Protein AF-A0A2T5F0Y1-F1 (afdb_monomer_lite)

Foldseek 3Di:
DDPDDPPPPDDQDDPQWFGPVQVVCVVQQKAFLVVLCVVVVFDSVLCVVQFDFPDWDQTHPVRDITGIGHNVVCVVPDDVVSVVVRVVVVVVLVPQAWDKFFQKKKWAWDWDDDPVDIDTDIDIAGRWMWTHRPQWIWTQHPVRDIDIDGHPPPGIDMDGPVNVVVVVVVVVVVVVVVVVLVVVLVVLQVVLCPPHLKWKWKAWDPLFWDADPNDIATLAAPTDIDTDDPVRLVVLLVVLDDVQNSQQSVCCSPLQWDDRHDTMIMGTGSCVVVSSLVNLLRNLVVLVVCCVPVVDDSVVSCVSSVHDPVVSVVSCVVNDVVVCVVVPPPPPPDDPPPPPVVVVVVVVVVVVDDDDDDDDDDDDDDDDDDD

Sequence (371 aa):
MNMGVDTGRGNGYDGYSKSNNAIAAEEENKFTLTEISKRTKLHTKTIKKHFNPCEWHHTSSYYNKTDYYDLDEIMEELTDEIRLEDKALKADLKSKVATVHKGCTAKWLEWSGTRKSPKARECEAVNCTISIKGNRHTIIKPDGTKIVKMEGTKGFSYITGKELKEIAKREKLESAKMKQAKSELNTTFNEMFKGGGTKILVADYFENVVRIDDEITPLTINIEFTSMSKKQLVEELKEAGANYSKRTINECSEQSYSRLGKDKLVIISKKPEEVIEKLNHKFIDNTLAKAQTDEVSIEHLLSLGNVELKEFKELLCHYDKEKYLSHFKEEPVSEIEVDLDAVDSIKEKQRSKIPEEVETPREKRKSTLRR

Radius of gyration: 44.13 Å; chains: 1; bounding box: 78×72×133 Å

Secondary structure (DSSP, 8-state):
---------S-SEETTTEEHHHHHHHHTTEEEHHHHHHHH---HHHHHHH---SEEEEETTTTEEEEEEEHHHHHHH--HHHHHHHHHHHHHHHH-PPEEEEEEEEEEEEEEEETTEEEEEEEEEEEEEEEEETTEEEEE-TTS-EEEEETT-TT-EEE-HHHHHHHHHHHHHHHHHHHHHHHHHHHHHHHTTTTS--EEEEEESTTTEEEETTEEEESSSS---EE--HHHHHHHHHHH-HHHHHHHHHHHHHHSEEEETTTEEEEEES-HHHHHHHHHHHHHHHHHHHHHHS---HHHHHHHTT--HHHHHHHHHHS-HHHHHTT------------THHHHHHHHHHTT------PPPPP--------

Structure (mmCIF, N/CA/C/O backbone):
data_AF-A0A2T5F0Y1-F1
#
_entry.id   AF-A0A2T5F0Y1-F1
#
loop_
_atom_site.group_PDB
_atom_site.id
_atom_site.type_symbol
_atom_site.label_atom_id
_atom_site.label_alt_id
_atom_site.label_comp_id
_atom_site.label_asym_id
_atom_site.label_entity_id
_atom_site.label_seq_id
_atom_site.pdbx_PDB_ins_code
_atom_site.Cartn_x
_atom_site.Cartn_y
_atom_site.Cartn_z
_atom_site.occupancy
_atom_site.B_iso_or_equiv
_atom_site.auth_seq_id
_atom_site.auth_comp_id
_atom_site.auth_asym_id
_atom_site.auth_atom_id
_atom_site.pdbx_PDB_model_num
ATOM 1 N N . MET A 1 1 ? 33.123 27.148 -72.820 1.00 38.47 1 MET A N 1
ATOM 2 C CA . MET A 1 1 ? 31.827 27.255 -72.121 1.00 38.47 1 MET A CA 1
ATOM 3 C C . MET A 1 1 ? 32.122 27.357 -70.636 1.00 38.47 1 MET A C 1
ATOM 5 O O . MET A 1 1 ? 32.382 26.347 -70.002 1.00 38.47 1 MET A O 1
ATOM 9 N N . ASN A 1 2 ? 32.197 28.589 -70.131 1.00 37.53 2 ASN A N 1
ATOM 10 C CA . ASN A 1 2 ? 32.294 28.879 -68.704 1.00 37.53 2 ASN A CA 1
ATOM 11 C C . ASN A 1 2 ? 30.877 28.784 -68.135 1.00 37.53 2 ASN A C 1
ATOM 13 O O . ASN A 1 2 ? 30.053 29.651 -68.418 1.00 37.53 2 ASN A O 1
ATOM 17 N N . MET A 1 3 ? 30.587 27.725 -67.382 1.00 39.62 3 MET A N 1
ATOM 18 C CA . MET A 1 3 ? 29.415 27.702 -66.511 1.00 39.62 3 MET A CA 1
ATOM 19 C C . MET A 1 3 ? 29.813 28.429 -65.232 1.00 39.62 3 MET A C 1
ATOM 21 O O . MET A 1 3 ? 30.548 27.895 -64.406 1.00 39.62 3 MET A O 1
ATOM 25 N N . GLY A 1 4 ? 29.410 29.697 -65.143 1.00 36.25 4 GLY A N 1
ATOM 26 C CA . GLY A 1 4 ? 29.578 30.504 -63.944 1.00 36.25 4 GLY A CA 1
ATOM 27 C C . GLY A 1 4 ? 28.856 29.841 -62.778 1.00 36.25 4 GLY A C 1
ATOM 28 O O . GLY A 1 4 ? 27.653 29.598 -62.849 1.00 36.25 4 GLY A O 1
ATOM 29 N N . VAL A 1 5 ? 29.607 29.530 -61.726 1.00 47.03 5 VAL A N 1
ATOM 30 C CA . VAL A 1 5 ? 29.054 29.114 -60.440 1.00 47.03 5 VAL A CA 1
ATOM 31 C C . VAL A 1 5 ? 28.473 30.366 -59.796 1.00 47.03 5 VAL A C 1
ATOM 33 O O . VAL A 1 5 ? 29.201 31.280 -59.405 1.00 47.03 5 VAL A O 1
ATOM 36 N N . ASP A 1 6 ? 27.148 30.425 -59.773 1.00 43.50 6 ASP A N 1
ATOM 37 C CA . ASP A 1 6 ? 26.375 31.446 -59.084 1.00 43.50 6 ASP A CA 1
ATOM 38 C C . ASP A 1 6 ? 26.716 31.388 -57.589 1.00 43.50 6 ASP A C 1
ATOM 40 O O . ASP A 1 6 ? 26.331 30.467 -56.868 1.00 43.50 6 ASP A O 1
ATOM 44 N N . THR A 1 7 ? 27.509 32.351 -57.120 1.00 44.38 7 THR A N 1
ATOM 45 C CA . THR A 1 7 ? 27.821 32.533 -55.698 1.00 44.38 7 THR A CA 1
ATOM 46 C C . THR A 1 7 ? 26.654 33.259 -55.034 1.00 44.38 7 THR A C 1
ATOM 48 O O . THR A 1 7 ? 26.755 34.395 -54.568 1.00 44.38 7 THR A O 1
ATOM 51 N N . GLY A 1 8 ? 25.510 32.574 -55.009 1.00 42.25 8 GLY A N 1
ATOM 52 C CA . GLY A 1 8 ? 24.306 32.995 -54.316 1.00 42.25 8 GLY A CA 1
ATOM 53 C C . GLY A 1 8 ? 24.566 33.118 -52.817 1.00 42.25 8 GLY A C 1
ATOM 54 O O . GLY A 1 8 ? 24.484 32.151 -52.062 1.00 42.25 8 GLY A O 1
ATOM 55 N N . ARG A 1 9 ? 24.863 34.338 -52.363 1.00 49.50 9 ARG A N 1
ATOM 56 C CA . ARG A 1 9 ? 24.771 34.746 -50.957 1.00 49.50 9 ARG A CA 1
ATOM 57 C C . ARG A 1 9 ? 23.299 34.697 -50.532 1.00 49.50 9 ARG A C 1
ATOM 59 O O . ARG A 1 9 ? 22.599 35.701 -50.609 1.00 49.50 9 ARG A O 1
ATOM 66 N N . GLY A 1 10 ? 22.824 33.533 -50.096 1.00 46.88 10 GLY A N 1
ATOM 67 C CA . GLY A 1 10 ? 21.444 33.353 -49.643 1.00 46.88 10 GLY A CA 1
ATOM 68 C C . GLY A 1 10 ? 21.251 32.038 -48.894 1.00 46.88 10 GLY A C 1
ATOM 69 O O . GLY A 1 10 ? 21.067 31.005 -49.517 1.00 46.88 10 GLY A O 1
ATOM 70 N N . ASN A 1 11 ? 21.259 32.127 -47.558 1.00 54.09 11 ASN A N 1
ATOM 71 C CA . ASN A 1 11 ? 21.172 31.063 -46.546 1.00 54.09 11 ASN A CA 1
ATOM 72 C C . ASN A 1 11 ? 22.370 30.098 -46.480 1.00 54.09 11 ASN A C 1
ATOM 74 O O . ASN A 1 11 ? 22.642 29.332 -47.391 1.00 54.09 11 ASN A O 1
ATOM 78 N N . GLY A 1 12 ? 23.068 30.088 -45.336 1.00 60.03 12 GLY A N 1
ATOM 79 C CA . GLY A 1 12 ? 24.186 29.176 -45.033 1.00 60.03 12 GLY A CA 1
ATOM 80 C C . GLY A 1 12 ? 23.789 27.704 -44.835 1.00 60.03 12 GLY A C 1
ATOM 81 O O . GLY A 1 12 ? 24.451 26.995 -44.079 1.00 60.03 12 GLY A O 1
ATOM 82 N N . TYR A 1 13 ? 22.701 27.267 -45.467 1.00 59.75 13 TYR A N 1
ATOM 83 C CA . TYR A 1 13 ? 22.133 25.928 -45.390 1.00 59.75 13 TYR A CA 1
ATOM 84 C C . TYR A 1 13 ? 21.730 25.442 -46.778 1.00 59.75 13 TYR A C 1
ATOM 86 O O . TYR A 1 13 ? 21.094 26.177 -47.532 1.00 59.75 13 TYR A O 1
ATOM 94 N N . ASP A 1 14 ? 22.022 24.175 -47.047 1.00 56.19 14 ASP A N 1
ATOM 95 C CA . ASP A 1 14 ? 21.473 23.434 -48.171 1.00 56.19 14 ASP A CA 1
ATOM 96 C C . ASP A 1 14 ? 20.165 22.771 -47.714 1.00 56.19 14 ASP A C 1
ATOM 98 O O . ASP A 1 14 ? 20.122 21.898 -46.831 1.00 56.19 14 ASP A O 1
ATOM 102 N N . GLY A 1 15 ? 19.052 23.280 -48.243 1.00 66.44 15 GLY A N 1
ATOM 103 C CA . GLY A 1 15 ? 17.706 22.902 -47.820 1.00 66.44 15 GLY A CA 1
ATOM 104 C C . GLY A 1 15 ? 17.412 23.220 -46.344 1.00 66.44 15 GLY A C 1
ATOM 105 O O . GLY A 1 15 ? 17.670 24.315 -45.853 1.00 66.44 15 GLY A O 1
ATOM 106 N N . TYR A 1 16 ? 16.810 22.260 -45.628 1.00 56.25 16 TYR A N 1
ATOM 107 C 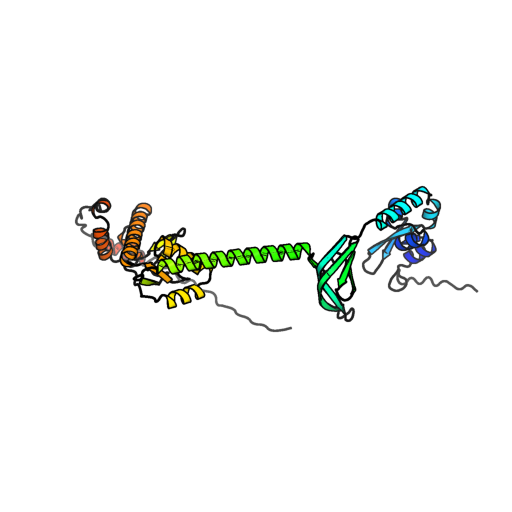CA . TYR A 1 16 ? 16.347 22.420 -44.235 1.00 56.25 16 TYR A CA 1
ATOM 108 C C . TYR A 1 16 ? 17.210 21.688 -43.192 1.00 56.25 16 TYR A C 1
ATOM 110 O O . TYR A 1 16 ? 16.812 21.596 -42.029 1.00 56.25 16 TYR A O 1
ATOM 118 N N . SER A 1 17 ? 18.330 21.069 -43.580 1.00 61.53 17 SER A N 1
ATOM 119 C CA . SER A 1 17 ? 18.919 19.997 -42.756 1.00 61.53 17 SER A CA 1
ATOM 120 C C . SER A 1 17 ? 20.424 20.075 -42.531 1.00 61.53 17 SER A C 1
ATOM 122 O O . SER A 1 17 ? 20.877 19.547 -41.513 1.00 61.53 17 SER A O 1
ATOM 124 N N . LYS A 1 18 ? 21.196 20.711 -43.421 1.00 71.50 18 LYS A N 1
ATOM 125 C CA . LYS A 1 18 ? 22.664 20.701 -43.351 1.00 71.50 18 LYS A CA 1
ATOM 126 C C . LYS A 1 18 ? 23.243 22.059 -43.758 1.00 71.50 18 LYS A C 1
ATOM 128 O O . LYS A 1 18 ? 22.717 22.697 -44.664 1.00 71.50 18 LYS A O 1
ATOM 133 N N . SER A 1 19 ? 24.270 22.534 -43.051 1.00 77.12 19 SER A N 1
ATOM 134 C CA . SER A 1 19 ? 24.946 23.787 -43.403 1.00 77.12 19 SER A CA 1
ATOM 135 C C . SER A 1 19 ? 25.816 23.595 -44.647 1.00 77.12 19 SER A C 1
ATOM 137 O O . SER A 1 19 ? 26.344 22.504 -44.866 1.00 77.12 19 SER A O 1
ATOM 139 N N . ASN A 1 20 ? 26.024 24.655 -45.429 1.00 82.25 20 ASN A N 1
ATOM 140 C CA . ASN A 1 20 ? 26.911 24.589 -46.602 1.00 82.25 20 ASN A CA 1
ATOM 141 C C . ASN A 1 20 ? 28.346 24.211 -46.196 1.00 82.25 20 ASN A C 1
ATOM 143 O O . ASN A 1 20 ? 29.011 23.459 -46.898 1.00 82.25 20 ASN A O 1
ATOM 147 N N . ASN A 1 21 ? 28.787 24.648 -45.011 1.00 82.19 21 ASN A N 1
ATOM 148 C CA . ASN A 1 21 ? 30.095 24.287 -44.460 1.00 82.19 21 ASN A CA 1
ATOM 149 C C . ASN A 1 21 ? 30.197 22.793 -44.124 1.00 82.19 21 ASN A C 1
ATOM 151 O O . ASN A 1 21 ? 31.251 22.204 -44.317 1.00 82.19 21 ASN A O 1
ATOM 155 N N . ALA A 1 22 ? 29.115 22.170 -43.651 1.00 84.00 22 ALA A N 1
ATOM 156 C CA . ALA A 1 22 ? 29.100 20.735 -43.382 1.00 84.00 22 ALA A CA 1
ATOM 157 C C . ALA A 1 22 ? 29.080 19.899 -44.672 1.00 84.00 22 ALA A C 1
ATOM 159 O O . ALA A 1 22 ? 29.492 18.746 -44.645 1.00 84.00 22 ALA A O 1
ATOM 160 N N . ILE A 1 23 ? 28.597 20.453 -45.790 1.00 84.56 23 ILE A N 1
ATOM 161 C CA . ILE A 1 23 ? 28.694 19.809 -47.110 1.00 84.56 23 ILE A CA 1
ATOM 162 C C . ILE A 1 23 ? 30.115 19.922 -47.647 1.00 84.56 23 ILE A C 1
ATOM 164 O O . ILE A 1 23 ? 30.681 18.905 -48.030 1.00 84.56 23 ILE A O 1
ATOM 168 N N . ALA A 1 24 ? 30.708 21.117 -47.589 1.00 86.88 24 ALA A N 1
ATOM 169 C CA . ALA A 1 24 ? 32.104 21.320 -47.968 1.00 86.88 24 ALA A CA 1
ATOM 170 C C . ALA A 1 24 ? 33.044 20.396 -47.169 1.00 86.88 24 ALA A C 1
ATOM 172 O O . ALA A 1 24 ? 33.912 19.751 -47.741 1.00 86.88 24 ALA A O 1
ATOM 173 N N . ALA A 1 25 ? 32.799 20.235 -45.866 1.00 88.69 25 ALA A N 1
ATOM 174 C CA . ALA A 1 25 ? 33.507 19.272 -45.027 1.00 88.69 25 ALA A CA 1
ATOM 175 C C . ALA A 1 25 ? 33.405 17.822 -45.537 1.00 88.69 25 ALA A C 1
ATOM 177 O O . ALA A 1 25 ? 34.400 17.105 -45.577 1.00 88.69 25 ALA A O 1
ATOM 178 N N . GLU A 1 26 ? 32.213 17.384 -45.953 1.00 90.00 26 GLU A N 1
ATOM 179 C CA . GLU A 1 26 ? 32.006 16.034 -46.495 1.00 90.00 26 GLU A CA 1
ATOM 180 C C . GLU A 1 26 ? 32.677 15.839 -47.862 1.00 90.00 26 GLU A C 1
ATOM 182 O O . GLU A 1 26 ? 33.127 14.730 -48.161 1.00 90.00 26 GLU A O 1
ATOM 187 N N . GLU A 1 27 ? 32.768 16.896 -48.675 1.00 90.38 27 GLU A N 1
ATOM 188 C CA . GLU A 1 27 ? 33.555 16.911 -49.916 1.00 90.38 27 GLU A CA 1
ATOM 189 C C . GLU A 1 27 ? 35.065 16.814 -49.632 1.00 90.38 27 GLU A C 1
ATOM 191 O O . GLU A 1 27 ? 35.788 16.167 -50.387 1.00 90.38 27 GLU A O 1
ATOM 196 N N . GLU A 1 28 ? 35.520 17.365 -48.504 1.00 91.69 28 GLU A N 1
ATOM 197 C CA . GLU A 1 28 ? 36.889 17.261 -47.975 1.00 91.69 28 GLU A CA 1
ATOM 198 C C . GLU A 1 28 ? 37.144 15.982 -47.149 1.00 91.69 28 GLU A C 1
ATOM 200 O O . GLU A 1 28 ? 38.058 15.946 -46.333 1.00 91.69 28 GLU A O 1
ATOM 205 N N . ASN A 1 29 ? 36.346 14.922 -47.316 1.00 94.00 29 ASN A N 1
ATOM 206 C CA . ASN A 1 29 ? 36.478 13.656 -46.576 1.00 94.00 29 ASN A CA 1
ATOM 207 C C . ASN A 1 29 ? 36.320 13.738 -45.041 1.00 94.00 29 ASN A C 1
ATOM 209 O O . ASN A 1 29 ? 36.627 12.774 -44.329 1.00 94.00 29 ASN A O 1
ATOM 213 N N . LYS A 1 30 ? 35.745 14.817 -44.509 1.00 94.69 30 LYS A N 1
ATOM 214 C CA . LYS A 1 30 ? 35.430 14.946 -43.082 1.00 94.69 30 LYS A CA 1
ATOM 215 C C . LYS A 1 30 ? 33.984 14.551 -42.839 1.00 94.69 30 LYS A C 1
ATOM 217 O O . LYS A 1 30 ? 33.053 15.097 -43.428 1.00 94.69 30 LYS A O 1
ATOM 222 N N . PHE A 1 31 ? 33.763 13.602 -41.935 1.00 94.88 31 PHE A N 1
ATOM 223 C CA . PHE A 1 31 ? 32.425 13.074 -41.678 1.00 94.88 31 PHE A CA 1
ATOM 224 C C . PHE A 1 31 ? 32.089 12.997 -40.195 1.00 94.88 31 PHE A C 1
ATOM 226 O O . PHE A 1 31 ? 32.947 12.903 -39.321 1.00 94.88 31 PHE A O 1
ATOM 233 N N . THR A 1 32 ? 30.789 12.938 -39.906 1.00 94.50 32 THR A N 1
ATOM 234 C CA . THR A 1 32 ? 30.308 12.627 -38.556 1.00 94.50 32 THR A CA 1
ATOM 235 C C . THR A 1 32 ? 30.817 11.265 -38.072 1.00 94.50 32 THR A C 1
ATOM 237 O O . THR A 1 32 ? 30.987 10.323 -38.852 1.00 94.50 32 THR A O 1
ATOM 240 N N . LEU A 1 33 ? 30.933 11.110 -36.751 1.00 94.75 33 LEU A N 1
ATOM 241 C CA . LEU A 1 33 ? 31.346 9.862 -36.094 1.00 94.75 33 LEU A CA 1
ATOM 242 C C . LEU A 1 33 ? 30.626 8.602 -36.610 1.00 94.75 33 LEU A C 1
ATOM 244 O O . LEU A 1 33 ? 31.225 7.534 -36.740 1.00 94.75 33 LEU A O 1
ATOM 248 N N . THR A 1 34 ? 29.319 8.709 -36.868 1.00 92.94 34 THR A N 1
ATOM 249 C CA . THR A 1 34 ? 28.503 7.579 -37.339 1.00 92.94 34 THR A CA 1
ATOM 250 C C . THR A 1 34 ? 28.919 7.141 -38.739 1.00 92.94 34 THR A C 1
ATOM 252 O O . THR A 1 34 ? 28.899 5.949 -39.036 1.00 92.94 34 THR A O 1
ATOM 255 N N . GLU A 1 35 ? 29.295 8.085 -39.596 1.00 94.12 35 GLU A N 1
ATOM 256 C CA . GLU A 1 35 ? 29.682 7.806 -40.973 1.00 94.12 35 GLU A CA 1
ATOM 257 C C . GLU A 1 35 ? 31.129 7.303 -41.058 1.00 94.12 35 GLU A C 1
ATOM 259 O O . GLU A 1 35 ? 31.372 6.283 -41.704 1.00 94.12 35 GLU A O 1
ATOM 264 N N . ILE A 1 36 ? 32.056 7.889 -40.288 1.00 95.50 36 ILE A N 1
ATOM 265 C CA . ILE A 1 36 ? 33.411 7.335 -40.114 1.00 95.50 36 ILE A CA 1
ATOM 266 C C . ILE A 1 36 ? 33.356 5.893 -39.615 1.00 95.50 36 ILE A C 1
ATOM 268 O O . ILE A 1 36 ? 34.040 5.028 -40.159 1.00 95.50 36 ILE A O 1
ATOM 272 N N . SER A 1 37 ? 32.507 5.590 -38.628 1.00 95.56 37 SER A N 1
ATOM 273 C CA . SER A 1 37 ? 32.328 4.223 -38.118 1.00 95.56 37 SER A CA 1
ATOM 274 C C . SER A 1 37 ? 31.907 3.229 -39.204 1.00 95.56 37 SER A C 1
ATOM 276 O O . SER A 1 37 ? 32.380 2.090 -39.207 1.00 95.56 37 SER A O 1
ATOM 278 N N . LYS A 1 38 ? 31.069 3.640 -40.165 1.00 94.88 38 LYS A N 1
ATOM 279 C CA . LYS A 1 38 ? 30.686 2.780 -41.296 1.00 94.88 38 LYS A CA 1
ATOM 280 C C . LYS A 1 38 ? 31.839 2.580 -42.275 1.00 94.88 38 LYS A C 1
ATOM 282 O O . LYS A 1 38 ? 32.078 1.445 -42.684 1.00 94.88 38 LYS A O 1
ATOM 287 N N . ARG A 1 39 ? 32.539 3.660 -42.637 1.00 94.31 39 ARG A N 1
ATOM 288 C CA . ARG A 1 39 ? 33.622 3.639 -43.633 1.00 94.31 39 ARG A CA 1
ATOM 289 C C . ARG A 1 39 ? 34.843 2.861 -43.134 1.00 94.31 39 ARG A C 1
ATOM 291 O O . ARG A 1 39 ? 35.322 1.966 -43.821 1.00 94.31 39 ARG A O 1
ATOM 298 N N . THR A 1 40 ? 35.266 3.117 -41.898 1.00 93.31 40 THR A N 1
ATOM 299 C CA . THR A 1 40 ? 36.420 2.458 -41.249 1.00 93.31 40 THR A CA 1
ATOM 300 C C . THR A 1 40 ? 36.092 1.082 -40.667 1.00 93.31 40 THR A C 1
ATOM 302 O O . THR A 1 40 ? 36.987 0.309 -40.329 1.00 93.31 40 THR A O 1
ATOM 305 N N . LYS A 1 41 ? 34.798 0.761 -40.515 1.00 94.88 41 LYS A N 1
ATOM 306 C CA . LYS A 1 41 ? 34.284 -0.418 -39.799 1.00 94.88 41 LYS A CA 1
ATOM 307 C C . LYS A 1 41 ? 34.685 -0.473 -38.317 1.00 94.88 41 LYS A C 1
ATOM 309 O O . LYS A 1 41 ? 34.488 -1.521 -37.698 1.00 94.88 41 LYS A O 1
ATOM 314 N N . LEU A 1 42 ? 35.190 0.608 -37.720 1.00 94.50 42 LEU A N 1
ATOM 315 C CA . LEU A 1 42 ? 35.496 0.696 -36.287 1.00 94.50 42 LEU A CA 1
ATOM 316 C C . LEU A 1 42 ? 34.244 1.019 -35.466 1.00 94.50 42 LEU A C 1
ATOM 318 O O . LEU A 1 42 ? 33.303 1.649 -35.948 1.00 94.50 42 LEU A O 1
ATOM 322 N N . HIS A 1 43 ? 34.205 0.593 -34.205 1.00 94.62 43 HIS A N 1
ATOM 323 C CA . HIS A 1 43 ? 33.153 0.986 -33.274 1.00 94.62 43 HIS A CA 1
ATOM 324 C C . HIS A 1 43 ? 33.318 2.459 -32.861 1.00 94.62 43 HIS A C 1
ATOM 326 O O . HIS A 1 43 ? 34.424 2.943 -32.641 1.00 94.62 43 HIS A O 1
ATOM 332 N N . THR A 1 44 ? 32.210 3.176 -32.668 1.00 94.06 44 THR A N 1
ATOM 333 C CA . THR A 1 44 ? 32.216 4.617 -32.333 1.00 94.06 44 THR A CA 1
ATOM 334 C C . THR A 1 44 ? 32.994 4.956 -31.059 1.00 94.06 44 THR A C 1
ATOM 336 O O . THR A 1 44 ? 33.622 6.006 -30.978 1.00 94.06 44 THR A O 1
ATOM 339 N N . LYS A 1 45 ? 32.985 4.062 -30.060 1.00 93.62 45 LYS A N 1
ATOM 340 C CA . LYS A 1 45 ? 33.809 4.205 -28.842 1.00 93.62 45 LYS A CA 1
ATOM 341 C C . LYS A 1 45 ? 35.308 4.125 -29.123 1.00 93.62 45 LYS A C 1
ATOM 343 O O . LYS A 1 45 ? 36.061 4.829 -28.470 1.00 93.62 45 LYS A O 1
ATOM 348 N N . THR A 1 46 ? 35.714 3.273 -30.061 1.00 95.06 46 THR A N 1
ATOM 349 C CA . THR A 1 46 ? 37.113 3.139 -30.475 1.00 95.06 46 THR A CA 1
ATOM 350 C C . THR A 1 46 ? 37.564 4.421 -31.157 1.00 95.06 46 THR A C 1
ATOM 352 O O . THR A 1 46 ? 38.593 4.970 -30.787 1.00 95.06 46 THR A O 1
ATOM 355 N N . ILE A 1 47 ? 36.739 4.952 -32.067 1.00 94.94 47 ILE A N 1
ATOM 356 C CA . ILE A 1 47 ? 37.054 6.194 -32.783 1.00 94.94 47 ILE A CA 1
ATOM 357 C C . ILE A 1 47 ? 37.232 7.357 -31.802 1.00 94.94 47 ILE A C 1
ATOM 359 O O . ILE A 1 47 ? 38.255 8.020 -31.820 1.00 94.94 47 ILE A O 1
ATOM 363 N N . LYS A 1 48 ? 36.290 7.536 -30.867 1.00 94.69 48 LYS A N 1
ATOM 364 C CA . LYS A 1 48 ? 36.370 8.579 -29.828 1.00 94.69 48 LYS A CA 1
ATOM 365 C C . LYS A 1 48 ? 37.562 8.457 -28.877 1.00 94.69 48 LYS A C 1
ATOM 367 O O . LYS A 1 48 ? 37.886 9.430 -28.209 1.00 94.69 48 LYS A O 1
ATOM 372 N N . LYS A 1 49 ? 38.112 7.252 -28.714 1.00 95.38 49 LYS A N 1
ATOM 373 C CA . LYS A 1 49 ? 39.234 6.997 -27.805 1.00 95.38 49 LYS A CA 1
ATOM 374 C C . LYS A 1 49 ? 40.562 7.386 -28.453 1.00 95.38 49 LYS A C 1
ATOM 376 O O . LYS A 1 49 ? 41.433 7.875 -27.747 1.00 95.38 49 LYS A O 1
ATOM 381 N N . HIS A 1 50 ? 40.701 7.121 -29.750 1.00 94.69 50 HIS A N 1
ATOM 382 C CA . HIS A 1 50 ? 41.984 7.188 -30.452 1.00 94.69 50 HIS A CA 1
ATOM 383 C C . HIS A 1 50 ? 42.118 8.384 -31.390 1.00 94.69 50 HIS A C 1
ATOM 385 O O . HIS A 1 50 ? 43.237 8.797 -3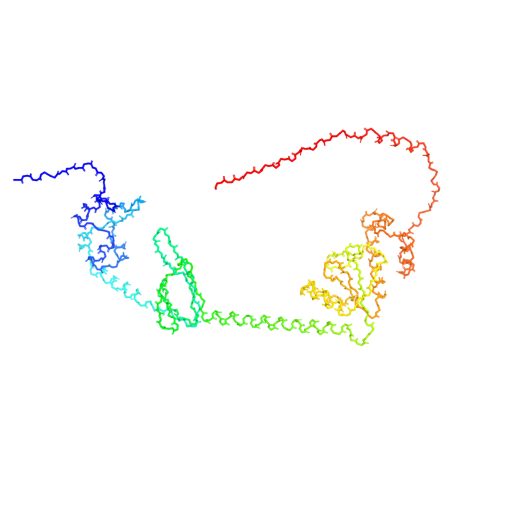1.647 1.00 94.69 50 HIS A O 1
ATOM 391 N N . PHE A 1 51 ? 41.009 8.969 -31.848 1.00 95.44 51 PHE A N 1
ATOM 392 C CA . PHE A 1 51 ? 41.028 10.082 -32.795 1.00 95.44 51 PHE A CA 1
ATOM 393 C C . PHE A 1 51 ? 40.281 11.288 -32.233 1.00 95.44 51 PHE A C 1
ATOM 395 O O . PHE A 1 51 ? 39.205 11.157 -31.632 1.00 95.44 51 PHE A O 1
ATOM 402 N N . ASN A 1 52 ? 40.847 12.470 -32.456 1.00 94.56 52 ASN A N 1
ATOM 403 C CA . ASN A 1 52 ? 40.229 13.732 -32.079 1.00 94.56 52 ASN A CA 1
ATOM 404 C C . ASN A 1 52 ? 39.335 14.246 -33.213 1.00 94.56 52 ASN A C 1
ATOM 406 O O . ASN A 1 52 ? 39.602 13.980 -34.382 1.00 94.56 52 ASN A O 1
ATOM 410 N N . PRO A 1 53 ? 38.252 14.965 -32.892 1.00 95.19 53 PRO A N 1
ATOM 411 C CA . PRO A 1 53 ? 37.473 15.630 -33.921 1.00 95.19 53 PRO A CA 1
ATOM 412 C C . PRO A 1 53 ? 38.271 16.794 -34.520 1.00 95.19 53 PRO A C 1
ATOM 414 O O . PRO A 1 53 ? 38.864 17.581 -33.781 1.00 95.19 53 PRO A O 1
ATOM 417 N N . CYS A 1 54 ? 38.267 16.911 -35.848 1.00 93.50 54 CYS A N 1
ATOM 418 C CA . CYS A 1 54 ? 38.987 17.964 -36.567 1.00 93.50 54 CYS A CA 1
ATOM 419 C C . CYS A 1 54 ? 38.188 19.275 -36.613 1.00 93.50 54 CYS A C 1
ATOM 421 O O . CYS A 1 54 ? 38.753 20.366 -36.588 1.00 93.50 54 CYS A O 1
ATOM 423 N N . GLU A 1 55 ? 36.859 19.177 -36.618 1.00 93.00 55 GLU A N 1
ATOM 424 C CA . GLU A 1 55 ? 35.955 20.321 -36.611 1.00 93.00 55 GLU A CA 1
ATOM 425 C C . GLU A 1 55 ? 34.576 19.934 -36.069 1.00 93.00 55 GLU A C 1
ATOM 427 O O . GLU A 1 55 ? 34.284 18.768 -35.797 1.00 93.00 55 GLU A O 1
ATOM 432 N N . TRP A 1 56 ? 33.702 20.920 -35.895 1.00 92.38 56 TRP A N 1
ATOM 433 C CA . TRP A 1 56 ? 32.328 20.689 -35.473 1.00 92.38 56 TRP A CA 1
ATOM 434 C C . TRP A 1 56 ? 31.377 21.532 -36.313 1.00 92.38 56 TRP A C 1
ATOM 436 O O . TRP A 1 56 ? 31.645 22.692 -36.620 1.00 92.38 56 TRP A O 1
ATOM 446 N N . HIS A 1 57 ? 30.222 20.957 -36.631 1.00 87.94 57 HIS A N 1
ATOM 447 C CA . HIS A 1 57 ? 29.170 21.629 -37.386 1.00 87.94 57 HIS A CA 1
ATOM 448 C C . HIS A 1 57 ? 27.864 21.625 -36.602 1.00 87.94 57 HIS A C 1
ATOM 450 O O . HIS A 1 57 ? 27.582 20.720 -35.811 1.00 87.94 57 HIS A O 1
ATOM 456 N N . HIS A 1 58 ? 27.042 22.651 -36.814 1.00 80.94 58 HIS A N 1
ATOM 457 C CA . HIS A 1 58 ? 25.692 22.661 -36.269 1.00 80.94 58 HIS A CA 1
ATOM 458 C C . HIS A 1 58 ? 24.802 21.694 -37.054 1.00 80.94 58 HIS A C 1
ATOM 460 O O . HIS A 1 58 ? 24.683 21.790 -38.274 1.00 80.94 58 HIS A O 1
ATOM 466 N N . THR A 1 59 ? 24.129 20.795 -36.345 1.00 75.31 59 THR A N 1
ATOM 467 C CA . THR A 1 59 ? 23.076 19.944 -36.889 1.00 75.31 59 THR A CA 1
ATOM 468 C C . THR A 1 59 ? 21.731 20.376 -36.317 1.00 75.31 59 THR A C 1
ATOM 470 O O . THR A 1 59 ? 21.594 20.663 -35.124 1.00 75.31 59 THR A O 1
ATOM 473 N N . SER A 1 60 ? 20.705 20.397 -37.174 1.00 70.88 60 SER A N 1
ATOM 474 C CA . SER A 1 60 ? 19.326 20.823 -36.873 1.00 70.88 60 SER A CA 1
ATOM 475 C C . SER A 1 60 ? 19.123 22.314 -36.554 1.00 70.88 60 SER A C 1
ATOM 477 O O . SER A 1 60 ? 20.051 23.061 -36.260 1.00 70.88 60 SER A O 1
ATOM 479 N N . SER A 1 61 ? 17.853 22.726 -36.537 1.00 67.44 61 SER A N 1
ATOM 480 C CA . SER A 1 61 ? 17.403 24.085 -36.207 1.00 67.44 61 SER A CA 1
ATOM 481 C C . SER A 1 61 ? 17.669 24.524 -34.761 1.00 67.44 61 SER A C 1
ATOM 483 O O . SER A 1 61 ? 17.449 25.683 -34.431 1.00 67.44 61 SER A O 1
ATOM 485 N N . TYR A 1 62 ? 18.100 23.610 -33.885 1.00 75.62 62 TYR A N 1
ATOM 486 C CA . TYR A 1 62 ? 18.386 23.891 -32.474 1.00 75.62 62 TYR A CA 1
ATOM 487 C C . TYR A 1 62 ? 19.883 24.076 -32.187 1.00 75.62 62 TYR A C 1
ATOM 489 O O . TYR A 1 62 ? 20.287 24.030 -31.030 1.00 75.62 62 TYR A O 1
ATOM 497 N N . TYR A 1 63 ? 20.709 24.277 -33.221 1.00 76.38 63 TYR A N 1
ATOM 498 C CA . TYR A 1 63 ? 22.151 24.528 -33.088 1.00 76.38 63 TYR A CA 1
ATOM 499 C C . TYR A 1 63 ? 22.919 23.427 -32.336 1.00 76.38 63 TYR A C 1
ATOM 501 O O . TYR A 1 63 ? 23.970 23.694 -31.748 1.00 76.38 63 TYR A O 1
ATOM 509 N N . ASN A 1 64 ? 22.442 22.178 -32.376 1.00 81.19 64 ASN A N 1
ATOM 510 C CA . ASN A 1 64 ? 23.152 21.059 -31.758 1.00 81.19 64 ASN A CA 1
ATOM 511 C C . ASN A 1 64 ? 24.538 20.925 -32.399 1.00 81.19 64 ASN A C 1
A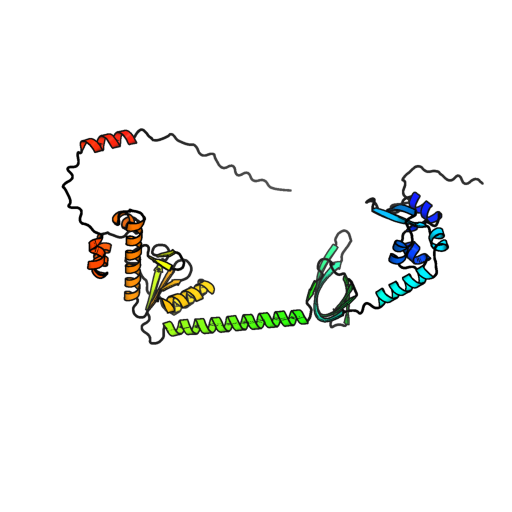TOM 513 O O . ASN A 1 64 ? 24.651 20.922 -33.620 1.00 81.19 64 ASN A O 1
ATOM 517 N N . LYS A 1 65 ? 25.600 20.832 -31.600 1.00 89.25 65 LYS A N 1
ATOM 518 C CA . LYS A 1 65 ? 26.958 20.654 -32.126 1.00 89.25 65 LYS A CA 1
ATOM 519 C C . LYS A 1 65 ? 27.189 19.188 -32.466 1.00 89.25 65 LYS A C 1
ATOM 521 O O . LYS A 1 65 ? 26.789 18.301 -31.712 1.00 89.25 65 LYS A O 1
ATOM 526 N N . THR A 1 66 ? 27.794 18.923 -33.612 1.00 91.00 66 THR A N 1
ATOM 527 C CA . THR A 1 66 ? 28.165 17.577 -34.045 1.00 91.00 66 THR A CA 1
ATOM 528 C C . THR A 1 66 ? 29.603 17.588 -34.511 1.00 91.00 66 THR A C 1
ATOM 530 O O . THR A 1 66 ? 29.953 18.330 -35.423 1.00 91.00 66 THR A O 1
ATOM 533 N N . ASP A 1 67 ? 30.404 16.745 -33.875 1.00 95.56 67 ASP A N 1
ATOM 534 C CA . ASP A 1 67 ? 31.816 16.587 -34.185 1.00 95.56 67 ASP A CA 1
ATOM 535 C C . ASP A 1 67 ? 32.008 15.843 -35.510 1.00 95.56 67 ASP A C 1
ATOM 537 O O . ASP A 1 67 ? 31.346 14.828 -35.785 1.00 95.56 67 ASP A O 1
ATOM 541 N N . TYR A 1 68 ? 32.926 16.366 -36.311 1.00 95.31 68 TYR A N 1
ATOM 542 C CA . TYR A 1 68 ? 33.409 15.797 -37.556 1.00 95.31 68 TYR A CA 1
ATOM 543 C C . TYR A 1 68 ? 34.843 15.314 -37.365 1.00 95.31 68 TYR A C 1
ATOM 545 O O . TYR A 1 68 ? 35.594 15.808 -36.526 1.00 95.31 68 TYR A O 1
ATOM 553 N N . TYR A 1 69 ? 35.181 14.297 -38.135 1.00 96.88 69 TYR A N 1
ATOM 554 C CA . TYR A 1 69 ? 36.437 13.578 -38.074 1.00 96.88 69 TYR A CA 1
ATOM 555 C C . TYR A 1 69 ? 36.943 13.416 -39.499 1.00 96.88 69 TYR A C 1
ATOM 557 O O . TYR A 1 69 ? 36.149 13.113 -40.396 1.00 96.88 69 TYR A O 1
ATOM 565 N N . ASP A 1 70 ? 38.239 13.605 -39.693 1.00 96.38 70 ASP A N 1
ATOM 566 C CA . ASP A 1 70 ? 38.881 13.442 -40.988 1.00 96.38 70 ASP A CA 1
ATOM 567 C C . ASP A 1 70 ? 39.086 11.948 -41.277 1.00 96.38 70 ASP A C 1
ATOM 569 O O . ASP A 1 70 ? 39.635 11.205 -40.461 1.00 96.38 70 ASP A O 1
ATOM 573 N N . LEU A 1 71 ? 38.551 11.467 -42.400 1.00 94.94 71 LEU A N 1
ATOM 574 C CA . LEU A 1 71 ? 38.677 10.061 -42.769 1.00 94.94 71 LEU A CA 1
ATOM 575 C C . LEU A 1 71 ? 40.109 9.700 -43.161 1.00 94.94 71 LEU A C 1
ATOM 577 O O . LEU A 1 71 ? 40.532 8.582 -42.866 1.00 94.94 71 LEU A O 1
ATOM 581 N N . ASP A 1 72 ? 40.814 10.606 -43.833 1.00 94.56 72 ASP A N 1
ATOM 582 C CA . ASP A 1 72 ? 42.143 10.343 -44.372 1.00 94.56 72 ASP A CA 1
ATOM 583 C C . ASP A 1 72 ? 43.158 10.287 -43.219 1.00 94.56 72 ASP A C 1
ATOM 585 O O . ASP A 1 72 ? 43.875 9.292 -43.098 1.00 94.56 72 ASP A O 1
ATOM 589 N N . GLU A 1 73 ? 43.087 11.234 -42.274 1.00 93.38 73 GLU A N 1
ATOM 590 C CA . GLU A 1 73 ? 43.872 11.221 -41.021 1.00 93.38 73 GLU A CA 1
ATOM 591 C C . GLU A 1 73 ? 43.654 9.919 -40.235 1.00 93.38 73 GLU A C 1
ATOM 593 O O . GLU A 1 73 ? 44.602 9.234 -39.845 1.00 93.38 73 GLU A O 1
ATOM 598 N N . ILE A 1 74 ? 42.391 9.506 -40.071 1.00 93.75 74 ILE A N 1
ATOM 599 C CA . ILE A 1 74 ? 42.067 8.262 -39.365 1.00 93.75 74 ILE A CA 1
ATOM 600 C C . ILE A 1 74 ? 42.662 7.051 -40.077 1.00 93.75 74 ILE A C 1
ATOM 602 O O . ILE A 1 74 ? 43.119 6.127 -39.412 1.00 93.75 74 ILE A O 1
ATOM 606 N N . MET A 1 75 ? 42.617 7.002 -41.408 1.00 92.38 75 MET A N 1
ATOM 607 C CA . MET A 1 75 ? 43.134 5.863 -42.166 1.00 92.38 75 MET A CA 1
ATOM 608 C C . MET A 1 75 ? 44.664 5.783 -42.126 1.00 92.38 75 MET A C 1
ATOM 610 O O . MET A 1 75 ? 45.187 4.666 -42.130 1.00 92.38 75 MET A O 1
ATOM 614 N N . GLU A 1 76 ? 45.358 6.920 -42.050 1.00 92.88 76 GLU A N 1
ATOM 615 C CA . GLU A 1 76 ? 46.815 6.995 -41.888 1.00 92.88 76 GLU A CA 1
ATOM 616 C C . GLU A 1 76 ? 47.264 6.561 -40.487 1.00 92.88 76 GLU A C 1
ATOM 618 O O . GLU A 1 76 ? 48.199 5.773 -40.346 1.00 92.88 76 GLU A O 1
ATOM 623 N N . GLU A 1 77 ? 46.557 7.006 -39.449 1.00 92.75 77 GLU A N 1
ATOM 624 C CA . GLU A 1 77 ? 46.872 6.693 -38.051 1.00 92.75 77 GLU A CA 1
ATOM 625 C C . GLU A 1 77 ? 46.311 5.334 -37.581 1.00 92.75 77 GLU A C 1
ATOM 627 O O . GLU A 1 77 ? 46.565 4.884 -36.458 1.00 92.75 77 GLU A O 1
ATOM 632 N N . LEU A 1 78 ? 45.543 4.636 -38.427 1.00 93.56 78 LEU A N 1
ATOM 633 C CA . LEU A 1 78 ? 44.914 3.364 -38.076 1.00 93.56 78 LEU A CA 1
ATOM 634 C C . LEU A 1 78 ? 45.928 2.215 -37.989 1.00 93.56 78 LEU A C 1
ATOM 636 O O . LEU A 1 78 ? 46.209 1.520 -38.968 1.00 93.56 78 LEU A O 1
ATOM 640 N N . THR A 1 79 ? 46.381 1.930 -36.771 1.00 94.31 79 THR A N 1
ATOM 641 C CA . THR A 1 79 ? 47.267 0.797 -36.474 1.00 94.31 79 THR A CA 1
ATOM 642 C C . THR A 1 79 ? 46.512 -0.521 -36.253 1.00 94.31 79 THR A C 1
ATOM 644 O O . THR A 1 79 ? 45.315 -0.564 -35.937 1.00 94.31 79 THR A O 1
ATOM 647 N N . ASP A 1 80 ? 47.225 -1.644 -36.380 1.00 92.94 80 ASP A N 1
ATOM 648 C CA . ASP A 1 80 ? 46.668 -2.973 -36.092 1.00 92.94 80 ASP A CA 1
ATOM 649 C C . ASP A 1 80 ? 46.332 -3.171 -34.607 1.00 92.94 80 ASP A C 1
ATOM 651 O O . ASP A 1 80 ? 45.407 -3.919 -34.278 1.00 92.94 80 ASP A O 1
ATOM 655 N N . GLU A 1 81 ? 47.008 -2.449 -33.711 1.00 93.44 81 GLU A N 1
ATOM 656 C CA . GLU A 1 81 ? 46.692 -2.421 -32.281 1.00 93.44 81 GLU A CA 1
ATOM 657 C C . GLU A 1 81 ? 45.288 -1.853 -32.040 1.00 93.44 81 GLU A C 1
ATOM 659 O O . GLU A 1 81 ? 44.471 -2.485 -31.365 1.00 93.44 81 GLU A O 1
ATOM 664 N N . ILE A 1 82 ? 44.950 -0.728 -32.686 1.00 94.06 82 ILE A N 1
ATOM 665 C CA . ILE A 1 82 ? 43.613 -0.118 -32.614 1.00 94.06 82 ILE A CA 1
ATOM 666 C C . ILE A 1 82 ? 42.547 -1.090 -33.141 1.00 94.06 82 ILE A C 1
ATOM 668 O O . ILE A 1 82 ? 41.471 -1.231 -32.548 1.00 94.06 82 ILE A O 1
ATOM 672 N N . ARG A 1 83 ? 42.834 -1.818 -34.230 1.00 93.31 83 ARG A N 1
ATOM 673 C CA . ARG A 1 83 ? 41.915 -2.839 -34.770 1.00 93.31 83 ARG A CA 1
ATOM 674 C C . ARG A 1 83 ? 41.720 -4.015 -33.816 1.00 93.31 83 ARG A C 1
ATOM 676 O O . ARG A 1 83 ? 40.605 -4.538 -33.707 1.00 93.31 83 ARG A O 1
ATOM 683 N N . LEU A 1 84 ? 42.781 -4.452 -33.142 1.00 92.81 84 LEU A N 1
ATOM 684 C CA . LEU A 1 84 ? 42.713 -5.541 -32.174 1.00 92.81 84 LEU A CA 1
ATOM 685 C C . LEU A 1 84 ? 41.891 -5.135 -30.945 1.00 92.81 84 LEU A C 1
ATOM 687 O O . LEU A 1 84 ? 41.013 -5.896 -30.524 1.00 92.81 84 LEU A O 1
ATOM 691 N N . GLU A 1 85 ? 42.103 -3.922 -30.428 1.00 92.94 85 GLU A N 1
ATOM 692 C CA . GLU A 1 85 ? 41.291 -3.352 -29.350 1.00 92.94 85 GLU A CA 1
ATOM 693 C C . GLU A 1 85 ? 39.810 -3.262 -29.741 1.00 92.94 85 GLU A C 1
ATOM 695 O O . GLU A 1 85 ? 38.936 -3.680 -28.978 1.00 92.94 85 GLU A O 1
ATOM 700 N N . ASP A 1 86 ? 39.509 -2.773 -30.948 1.00 94.25 86 ASP A N 1
ATOM 701 C CA . ASP A 1 86 ? 38.139 -2.684 -31.458 1.00 94.25 86 ASP A CA 1
ATOM 702 C C . ASP A 1 86 ? 37.459 -4.057 -31.525 1.00 94.25 86 ASP A C 1
ATOM 704 O O . ASP A 1 86 ? 36.292 -4.221 -31.149 1.00 94.25 86 ASP A O 1
ATOM 708 N N . LYS A 1 87 ? 38.202 -5.075 -31.975 1.00 93.25 87 LYS A N 1
ATOM 709 C CA . LYS A 1 87 ? 37.722 -6.456 -32.039 1.00 93.25 87 LYS A CA 1
ATOM 710 C C . LYS A 1 87 ? 37.426 -7.008 -30.645 1.00 93.25 87 LYS A C 1
ATOM 712 O O . LYS A 1 87 ? 36.375 -7.629 -30.467 1.00 93.25 87 LYS A O 1
ATOM 717 N N . ALA A 1 88 ? 38.299 -6.759 -29.669 1.00 90.94 88 ALA A N 1
ATOM 718 C CA . ALA A 1 88 ? 38.087 -7.150 -28.277 1.00 90.94 88 ALA A CA 1
ATOM 719 C C . ALA A 1 88 ? 36.858 -6.446 -27.677 1.00 90.94 88 ALA A C 1
ATOM 721 O O . ALA A 1 88 ? 35.985 -7.102 -27.107 1.00 90.94 88 ALA A O 1
ATOM 722 N N . LEU A 1 89 ? 36.715 -5.138 -27.906 1.00 89.75 89 LEU A N 1
ATOM 723 C CA . LEU A 1 89 ? 35.563 -4.351 -27.463 1.00 89.75 89 LEU A CA 1
ATOM 724 C C . LEU A 1 89 ? 34.251 -4.856 -28.080 1.00 89.75 89 LEU A C 1
ATOM 726 O O . LEU A 1 89 ? 33.246 -5.015 -27.386 1.00 89.75 89 LEU A O 1
ATOM 730 N N . LYS A 1 90 ? 34.238 -5.164 -29.379 1.00 87.94 90 LYS A N 1
ATOM 731 C CA . LYS A 1 90 ? 33.066 -5.756 -30.045 1.00 87.94 90 LYS A CA 1
ATOM 732 C C . LYS A 1 90 ? 32.736 -7.149 -29.511 1.00 87.94 90 LYS A C 1
ATOM 734 O O . LYS A 1 90 ? 31.555 -7.498 -29.453 1.00 87.94 90 LYS A O 1
ATOM 739 N N . ALA A 1 91 ? 33.740 -7.949 -29.156 1.00 85.94 91 ALA A N 1
ATOM 740 C CA . ALA A 1 91 ? 33.539 -9.267 -28.561 1.00 85.94 91 ALA A CA 1
ATOM 741 C C . ALA A 1 91 ? 32.924 -9.159 -27.156 1.00 85.94 91 ALA A C 1
ATOM 743 O O . ALA A 1 91 ? 31.927 -9.830 -26.888 1.00 85.94 91 ALA A O 1
ATOM 744 N N . ASP A 1 92 ? 33.428 -8.253 -26.316 1.00 83.12 92 ASP A N 1
ATOM 745 C CA . ASP A 1 92 ? 32.877 -7.969 -24.984 1.00 83.12 92 ASP A CA 1
ATOM 746 C C . ASP A 1 92 ? 31.426 -7.454 -25.048 1.00 83.12 92 ASP A C 1
ATOM 748 O O . ASP A 1 92 ? 30.525 -7.932 -24.359 1.00 83.12 92 ASP A O 1
ATOM 752 N N . LEU A 1 93 ? 31.131 -6.539 -25.974 1.00 78.19 93 LEU A N 1
ATOM 753 C CA . LEU A 1 93 ? 29.758 -6.061 -26.174 1.00 78.19 93 LEU A CA 1
ATOM 754 C C . LEU A 1 93 ? 28.802 -7.172 -26.644 1.00 78.19 93 LEU A C 1
ATOM 756 O O . LEU A 1 93 ? 27.598 -7.109 -26.372 1.00 78.19 93 LEU A O 1
ATOM 760 N N . LYS A 1 94 ? 29.311 -8.193 -27.344 1.00 75.69 94 LYS A N 1
ATOM 761 C CA . LYS A 1 94 ? 28.523 -9.357 -27.772 1.00 75.69 94 LYS A CA 1
ATOM 762 C C . LYS A 1 94 ? 28.320 -10.379 -26.653 1.00 75.69 94 LYS A C 1
ATOM 764 O O . LYS A 1 94 ? 27.243 -10.981 -26.630 1.00 75.69 94 LYS A O 1
ATOM 769 N N . SER A 1 95 ? 29.299 -10.556 -25.763 1.00 66.38 95 SER A N 1
ATOM 770 C CA . SER A 1 95 ? 29.315 -11.584 -24.711 1.00 66.38 95 SER A CA 1
ATOM 771 C C . SER A 1 95 ? 28.372 -11.298 -23.540 1.00 66.38 95 SER A C 1
ATOM 773 O O . SER A 1 95 ? 28.084 -12.210 -22.769 1.00 66.38 95 SER A O 1
ATOM 775 N N . LYS A 1 96 ? 27.828 -10.078 -23.421 1.00 68.94 96 LYS A N 1
ATOM 776 C CA . LYS A 1 96 ? 26.793 -9.750 -22.424 1.00 68.94 96 LYS A CA 1
ATOM 777 C C . LYS A 1 96 ? 25.544 -10.614 -22.642 1.00 68.94 96 LYS A C 1
ATOM 779 O O . LYS A 1 96 ? 24.706 -10.328 -23.508 1.00 68.94 96 LYS A O 1
ATOM 784 N N . VAL A 1 97 ? 25.470 -11.697 -21.866 1.00 73.88 97 VAL A N 1
ATOM 785 C CA . VAL A 1 97 ? 24.384 -12.683 -21.845 1.00 73.88 97 VAL A CA 1
ATOM 786 C C . VAL A 1 97 ? 23.088 -11.982 -21.461 1.00 73.88 97 VAL A C 1
ATOM 788 O O . VAL A 1 97 ? 23.068 -11.129 -20.576 1.00 73.88 97 VAL A O 1
ATOM 791 N N . ALA A 1 98 ? 22.002 -12.317 -22.156 1.00 82.31 98 ALA A N 1
ATOM 792 C CA . ALA A 1 98 ? 20.707 -11.747 -21.839 1.00 82.31 98 ALA A CA 1
ATOM 793 C C . ALA A 1 98 ? 20.138 -12.393 -20.567 1.00 82.31 98 ALA A C 1
ATOM 795 O O . ALA A 1 98 ? 20.041 -13.618 -20.485 1.00 82.31 98 ALA A O 1
ATOM 796 N N . THR A 1 99 ? 19.722 -11.582 -19.598 1.00 88.31 99 THR A N 1
ATOM 797 C CA . THR A 1 99 ? 19.019 -12.072 -18.407 1.00 88.31 99 THR A CA 1
ATOM 798 C C . THR A 1 99 ? 17.568 -12.358 -18.775 1.00 88.31 99 THR A C 1
ATOM 800 O O . THR A 1 99 ? 16.889 -11.488 -19.319 1.00 88.31 99 THR A O 1
ATOM 803 N N . VAL A 1 100 ? 17.082 -13.570 -18.498 1.00 91.88 100 VAL A N 1
ATOM 804 C CA . VAL A 1 100 ? 15.723 -13.998 -18.863 1.00 91.88 100 VAL A CA 1
ATOM 805 C C . VAL A 1 100 ? 14.876 -14.222 -17.613 1.00 91.88 100 VAL A C 1
ATOM 807 O O . VAL A 1 100 ? 15.189 -15.071 -16.779 1.00 91.88 100 VAL A O 1
ATOM 810 N N . HIS A 1 101 ? 13.757 -13.508 -17.520 1.00 93.00 101 HIS A N 1
ATOM 811 C CA . HIS A 1 101 ? 12.756 -13.654 -16.467 1.00 93.00 101 HIS A CA 1
ATOM 812 C C . HIS A 1 101 ? 11.476 -14.261 -17.047 1.00 93.00 101 HIS A C 1
ATOM 814 O O . HIS A 1 101 ? 10.921 -13.746 -18.014 1.00 93.00 101 HIS A O 1
ATOM 820 N N . LYS A 1 102 ? 10.990 -15.357 -16.457 1.00 92.69 102 LYS A N 1
ATOM 821 C CA . LYS A 1 102 ? 9.739 -16.027 -16.857 1.00 92.69 102 LYS A CA 1
ATOM 822 C C . LYS A 1 102 ? 8.591 -15.652 -15.919 1.00 92.69 102 LYS A C 1
ATOM 824 O O . LYS A 1 102 ? 8.835 -15.340 -14.754 1.00 92.69 102 LYS A O 1
ATOM 829 N N . GLY A 1 103 ? 7.358 -15.736 -16.419 1.00 92.75 103 GLY A N 1
ATOM 830 C CA . GLY A 1 103 ? 6.147 -15.507 -15.626 1.00 92.75 103 GLY A CA 1
ATOM 831 C C . GLY A 1 103 ? 6.010 -14.066 -15.140 1.00 92.75 103 GLY A C 1
ATOM 832 O O . GLY A 1 103 ? 5.603 -13.839 -14.008 1.00 92.75 103 GLY A O 1
ATOM 833 N N . CYS A 1 104 ? 6.424 -13.106 -15.962 1.00 94.62 104 CYS A N 1
ATOM 834 C CA . CYS A 1 104 ? 6.409 -11.686 -15.631 1.00 94.62 104 CYS A CA 1
ATOM 835 C C . CYS A 1 104 ? 5.082 -11.039 -16.034 1.00 94.62 104 CYS A C 1
ATOM 837 O O . CYS A 1 104 ? 4.388 -11.525 -16.933 1.00 94.62 104 CYS A O 1
ATOM 839 N N . THR A 1 105 ? 4.794 -9.888 -15.437 1.00 95.38 105 THR A N 1
ATOM 840 C CA . THR A 1 105 ? 3.755 -8.970 -15.913 1.00 95.38 105 THR A CA 1
ATOM 841 C C . THR A 1 105 ? 4.428 -7.707 -16.426 1.00 95.38 105 THR A C 1
ATOM 843 O O . THR A 1 105 ? 5.222 -7.106 -15.708 1.00 95.38 105 THR A O 1
ATOM 846 N N . ALA A 1 106 ? 4.144 -7.309 -17.663 1.00 95.31 106 ALA A N 1
ATOM 847 C CA . ALA A 1 106 ? 4.695 -6.107 -18.281 1.00 95.31 106 ALA A CA 1
ATOM 848 C C . ALA A 1 106 ? 3.570 -5.161 -18.697 1.00 95.31 106 ALA A C 1
ATOM 850 O O . ALA A 1 106 ? 2.566 -5.605 -19.251 1.00 95.31 106 ALA A O 1
ATOM 851 N N . LYS A 1 107 ? 3.772 -3.861 -18.482 1.00 96.25 107 LYS A N 1
ATOM 852 C CA . LYS A 1 107 ? 2.892 -2.781 -18.932 1.00 96.25 107 LYS A CA 1
ATOM 853 C C . LYS A 1 107 ? 3.683 -1.843 -19.831 1.00 96.25 107 LYS A C 1
ATOM 855 O O . LYS A 1 107 ? 4.834 -1.532 -19.535 1.00 96.25 107 LYS A O 1
ATOM 860 N N . TRP A 1 108 ? 3.110 -1.440 -20.959 1.00 95.62 108 TRP A N 1
ATOM 861 C CA . TRP A 1 108 ? 3.739 -0.499 -21.885 1.00 95.62 108 TRP A CA 1
ATOM 862 C C . TRP A 1 108 ? 2.712 0.367 -22.604 1.00 95.62 108 TRP A C 1
ATOM 864 O O . TRP A 1 108 ? 1.540 0.018 -22.710 1.00 95.62 108 TRP A O 1
ATOM 874 N N . LEU A 1 109 ? 3.187 1.476 -23.171 1.00 94.69 109 LEU A N 1
ATOM 875 C CA . LEU A 1 109 ? 2.410 2.293 -24.096 1.00 94.69 109 LEU A CA 1
ATOM 876 C C . LEU A 1 109 ? 2.704 1.917 -25.553 1.00 94.69 109 LEU A C 1
ATOM 878 O O . LEU A 1 109 ? 3.868 1.783 -25.965 1.00 94.69 109 LEU A O 1
ATOM 882 N N . GLU A 1 110 ? 1.642 1.777 -26.339 1.00 92.69 110 GLU A N 1
ATOM 883 C CA . GLU A 1 110 ? 1.672 1.754 -27.800 1.00 92.69 110 GLU A CA 1
ATOM 884 C C . GLU A 1 110 ? 1.195 3.098 -28.341 1.00 92.69 110 GLU A C 1
ATOM 886 O O . GLU A 1 110 ? 0.092 3.554 -28.048 1.00 92.69 110 GLU A O 1
ATOM 891 N N . TRP A 1 111 ? 2.054 3.744 -29.127 1.00 90.31 111 TRP A N 1
ATOM 892 C CA . TRP A 1 111 ? 1.747 5.013 -29.773 1.00 90.31 111 TRP A CA 1
ATOM 893 C C . TRP A 1 111 ? 1.246 4.759 -31.195 1.00 90.31 111 TRP A C 1
ATOM 895 O O . TRP A 1 111 ? 1.858 4.011 -31.953 1.00 90.31 111 TRP A O 1
ATOM 905 N N . SER A 1 112 ? 0.136 5.395 -31.550 1.00 91.56 112 SER A N 1
ATOM 906 C CA . SER A 1 112 ? -0.507 5.348 -32.866 1.00 91.56 112 SER A CA 1
ATOM 907 C C . SER A 1 112 ? -0.960 6.754 -33.289 1.00 91.56 112 SER A C 1
ATOM 909 O O . SER A 1 112 ? -0.722 7.727 -32.573 1.00 91.56 112 SER A O 1
ATOM 911 N N . GLY A 1 113 ? -1.614 6.889 -34.445 1.00 91.31 113 GLY A N 1
ATOM 912 C CA . GLY A 1 113 ? -2.085 8.182 -34.956 1.00 91.31 113 GLY A CA 1
ATOM 913 C C . GLY A 1 113 ? -1.036 8.929 -35.783 1.00 91.31 113 GLY A C 1
ATOM 914 O O . GLY A 1 113 ? -0.091 8.335 -36.297 1.00 91.31 113 GLY A O 1
ATOM 915 N N . THR A 1 114 ? -1.225 10.237 -35.957 1.00 92.31 114 THR A N 1
ATOM 916 C CA . THR A 1 114 ? -0.304 11.083 -36.736 1.00 92.31 114 THR A CA 1
ATOM 917 C C . THR A 1 114 ? 0.627 11.853 -35.808 1.00 92.31 114 THR A C 1
ATOM 919 O O . THR A 1 114 ? 0.308 12.071 -34.643 1.00 92.31 114 THR A O 1
ATOM 922 N N . ARG A 1 115 ? 1.755 12.360 -36.325 1.00 86.00 115 ARG A N 1
ATOM 923 C CA . ARG A 1 115 ? 2.666 13.224 -35.548 1.00 86.00 115 ARG A CA 1
ATOM 924 C C . ARG A 1 115 ? 1.951 14.421 -34.898 1.00 86.00 115 ARG A C 1
ATOM 926 O O . ARG A 1 115 ? 2.364 14.860 -33.832 1.00 86.00 115 ARG A O 1
ATOM 933 N N . LYS A 1 116 ? 0.893 14.943 -35.534 1.00 91.56 116 LYS A N 1
ATOM 934 C CA . LYS A 1 116 ? 0.091 16.073 -35.030 1.00 91.56 116 LYS A CA 1
ATOM 935 C C . LYS A 1 116 ? -0.959 15.659 -33.992 1.00 91.56 116 LYS A C 1
ATOM 937 O O . LYS A 1 116 ? -1.421 16.503 -33.238 1.00 91.56 116 LYS A O 1
ATOM 942 N N . SER A 1 117 ? -1.350 14.387 -33.966 1.00 89.81 117 SER A N 1
ATOM 943 C CA . SER A 1 117 ? -2.348 13.849 -33.039 1.00 89.81 117 SER A CA 1
ATOM 944 C C . SER A 1 117 ? -1.952 12.424 -32.626 1.00 89.81 117 SER A C 1
ATOM 946 O O . SER A 1 117 ? -2.511 11.446 -33.141 1.00 89.81 117 SER A O 1
ATOM 948 N N . PRO A 1 118 ? -0.928 12.291 -31.760 1.00 92.12 118 PRO A N 1
ATOM 949 C CA . PRO A 1 118 ? -0.495 10.995 -31.267 1.00 92.12 118 PRO A CA 1
ATOM 950 C C . PRO A 1 118 ? -1.537 10.429 -30.299 1.00 92.12 118 PRO A C 1
ATOM 952 O O . PRO A 1 118 ? -2.068 11.135 -29.442 1.00 92.12 118 PRO A O 1
ATOM 955 N N . LYS A 1 119 ? -1.810 9.132 -30.418 1.00 92.50 119 LYS A N 1
ATOM 956 C CA . LYS A 1 119 ? -2.725 8.384 -29.553 1.00 92.50 119 LYS A CA 1
ATOM 957 C C . LYS A 1 119 ? -1.941 7.315 -28.804 1.00 92.50 119 LYS A C 1
ATOM 959 O O . LYS A 1 119 ? -1.395 6.409 -29.432 1.00 92.50 119 LYS A O 1
ATOM 964 N N . ALA A 1 120 ? -1.888 7.426 -27.481 1.00 94.31 120 ALA A N 1
ATOM 965 C CA . ALA A 1 120 ? -1.316 6.406 -26.609 1.00 94.31 120 ALA A CA 1
ATOM 966 C C . ALA A 1 120 ? -2.390 5.396 -26.194 1.00 94.31 120 ALA A C 1
ATOM 968 O O . ALA A 1 120 ? -3.480 5.778 -25.772 1.00 94.31 120 ALA A O 1
ATOM 969 N N . ARG A 1 121 ? -2.057 4.110 -26.294 1.00 94.00 121 ARG A N 1
ATOM 970 C CA . ARG A 1 121 ? -2.840 2.992 -25.773 1.00 94.00 121 ARG A CA 1
ATOM 971 C C . ARG A 1 121 ? -2.024 2.265 -24.712 1.00 94.00 121 ARG A C 1
ATOM 973 O O . ARG A 1 121 ? -0.878 1.898 -24.968 1.00 94.00 121 ARG A O 1
ATOM 980 N N . GLU A 1 122 ? -2.624 2.043 -23.550 1.00 95.38 122 GLU A N 1
ATOM 981 C CA . GLU A 1 122 ? -2.054 1.182 -22.517 1.00 95.38 122 GLU A CA 1
ATOM 982 C C . GLU A 1 122 ? -2.221 -0.286 -22.907 1.00 95.38 122 GLU A C 1
ATOM 984 O O . GLU A 1 122 ? -3.310 -0.740 -23.266 1.00 95.38 122 GLU A O 1
ATOM 989 N N . CYS A 1 123 ? -1.114 -1.016 -22.855 1.00 93.44 123 CYS A N 1
ATOM 990 C CA . CYS A 1 123 ? -1.047 -2.434 -23.146 1.00 93.44 123 CYS A CA 1
ATOM 991 C C . CYS A 1 123 ? -0.429 -3.166 -21.954 1.00 93.44 123 CYS A C 1
ATOM 993 O O . CYS A 1 123 ? 0.511 -2.682 -21.322 1.00 93.44 123 CYS A O 1
ATOM 995 N N . GLU A 1 124 ? -0.940 -4.361 -21.680 1.00 95.25 124 GLU A N 1
ATOM 996 C CA . GLU A 1 124 ? -0.467 -5.230 -20.609 1.00 95.25 124 GLU A CA 1
ATOM 997 C C . GLU A 1 124 ? -0.278 -6.654 -21.141 1.00 95.25 124 GLU A C 1
ATOM 999 O O . GLU A 1 124 ? -1.039 -7.127 -21.988 1.00 95.25 124 GLU A O 1
ATOM 1004 N N . ALA A 1 125 ? 0.750 -7.344 -20.652 1.00 94.38 125 ALA A N 1
ATOM 1005 C CA . ALA A 1 125 ? 0.932 -8.776 -20.844 1.00 94.38 125 ALA A CA 1
ATOM 1006 C C . ALA A 1 125 ? 1.215 -9.444 -19.504 1.00 94.38 125 ALA A C 1
ATOM 1008 O O . ALA A 1 125 ? 2.166 -9.084 -18.811 1.00 94.38 125 ALA A O 1
ATOM 1009 N N . VAL A 1 126 ? 0.420 -10.462 -19.191 1.00 93.62 126 VAL A N 1
ATOM 1010 C CA . VAL A 1 126 ? 0.571 -11.310 -18.007 1.00 93.62 126 VAL A CA 1
ATOM 1011 C C . VAL A 1 126 ? 1.228 -12.627 -18.419 1.00 93.62 126 VAL A C 1
ATOM 1013 O O . VAL A 1 126 ? 1.045 -13.097 -19.544 1.00 93.62 126 VAL A O 1
ATOM 1016 N N . ASN A 1 127 ? 2.002 -13.224 -17.510 1.00 93.06 127 ASN A N 1
ATOM 1017 C CA . ASN A 1 127 ? 2.718 -14.484 -17.727 1.00 93.06 127 ASN A CA 1
ATOM 1018 C C . ASN A 1 127 ? 3.666 -14.452 -18.947 1.00 93.06 127 ASN A C 1
ATOM 1020 O O . ASN A 1 127 ? 3.853 -15.445 -19.650 1.00 93.06 127 ASN A O 1
ATOM 1024 N N . CYS A 1 128 ? 4.265 -13.293 -19.213 1.00 93.50 128 CYS A N 1
ATOM 1025 C CA . CYS A 1 128 ? 5.210 -13.106 -20.306 1.00 93.50 128 CYS A CA 1
ATOM 1026 C C . CYS A 1 128 ? 6.641 -13.485 -19.891 1.00 93.50 128 CYS A C 1
ATOM 1028 O O . CYS A 1 128 ? 6.968 -13.621 -18.707 1.00 93.50 128 CYS A O 1
ATOM 1030 N N . THR A 1 129 ? 7.514 -13.665 -20.879 1.00 95.06 129 THR A N 1
ATOM 1031 C CA . THR A 1 129 ? 8.956 -13.819 -20.657 1.00 95.06 129 THR A CA 1
ATOM 1032 C C . THR A 1 129 ? 9.666 -12.536 -21.062 1.00 95.06 129 THR A C 1
ATOM 1034 O O . THR A 1 129 ? 9.464 -12.051 -22.170 1.00 95.06 129 THR A O 1
ATOM 1037 N N . ILE A 1 130 ? 10.506 -11.987 -20.188 1.00 94.06 130 ILE A N 1
ATOM 1038 C CA . ILE A 1 130 ? 11.274 -10.767 -20.450 1.00 94.06 130 ILE A CA 1
ATOM 1039 C C . ILE A 1 130 ? 12.749 -11.129 -20.564 1.00 94.06 130 ILE A C 1
ATOM 1041 O O . ILE A 1 130 ? 13.323 -11.705 -19.645 1.00 94.06 130 ILE A O 1
ATOM 1045 N N . SER A 1 131 ? 13.359 -10.784 -21.696 1.00 93.50 131 SER A N 1
ATOM 1046 C CA . SER A 1 131 ? 14.792 -10.941 -21.946 1.00 93.50 131 SER A CA 1
ATOM 1047 C C . SER A 1 131 ? 15.467 -9.573 -21.979 1.00 93.50 131 SER A C 1
ATOM 1049 O O . SER A 1 131 ? 15.140 -8.743 -22.829 1.00 93.50 131 SER A O 1
ATOM 1051 N N . ILE A 1 132 ? 16.434 -9.355 -21.093 1.00 92.31 132 ILE A N 1
ATOM 1052 C CA . ILE A 1 132 ? 17.134 -8.082 -20.904 1.00 92.31 132 ILE A CA 1
ATOM 1053 C C . ILE A 1 132 ? 18.542 -8.199 -21.475 1.00 92.31 132 ILE A C 1
ATOM 1055 O O . ILE A 1 132 ? 19.305 -9.066 -21.060 1.00 92.31 132 ILE A O 1
ATOM 1059 N N . LYS A 1 133 ? 18.897 -7.332 -22.428 1.00 89.12 133 LYS A N 1
ATOM 1060 C CA . LYS A 1 133 ? 20.253 -7.235 -22.986 1.00 89.12 133 LYS A CA 1
ATOM 1061 C C . LYS A 1 133 ? 20.695 -5.773 -23.008 1.00 89.12 133 LYS A C 1
ATOM 1063 O O . LYS A 1 133 ? 20.338 -5.024 -23.922 1.00 89.12 133 LYS A O 1
ATOM 1068 N N . GLY A 1 134 ? 21.466 -5.370 -21.995 1.00 85.56 134 GLY A N 1
ATOM 1069 C CA . GLY A 1 134 ? 21.693 -3.950 -21.702 1.00 85.56 134 GLY A CA 1
ATOM 1070 C C . GLY A 1 134 ? 20.351 -3.246 -21.484 1.00 85.56 134 GLY A C 1
ATOM 1071 O O . GLY A 1 134 ? 19.446 -3.828 -20.898 1.00 85.56 134 GLY A O 1
ATOM 1072 N N . ASN A 1 135 ? 20.170 -2.063 -22.068 1.00 88.75 135 ASN A N 1
ATOM 1073 C CA . ASN A 1 135 ? 18.932 -1.288 -21.916 1.00 88.75 135 ASN A CA 1
ATOM 1074 C C . ASN A 1 135 ? 17.750 -1.870 -22.718 1.00 88.75 135 ASN A C 1
ATOM 1076 O O . ASN A 1 135 ? 16.627 -1.376 -22.632 1.00 88.75 135 ASN A O 1
ATOM 1080 N N . ARG A 1 136 ? 17.972 -2.888 -23.558 1.00 91.75 136 ARG A N 1
ATOM 1081 C CA . ARG A 1 136 ? 16.922 -3.472 -24.398 1.00 91.75 136 ARG A CA 1
ATOM 1082 C C . ARG A 1 136 ? 16.177 -4.564 -23.638 1.00 91.75 136 ARG A C 1
ATOM 1084 O O . ARG A 1 136 ? 16.763 -5.586 -23.289 1.00 91.75 136 ARG A O 1
ATOM 1091 N N . HIS A 1 137 ? 14.871 -4.388 -23.502 1.00 94.19 137 HIS A N 1
ATOM 1092 C CA . HIS A 1 137 ? 13.949 -5.339 -22.899 1.00 94.19 137 HIS A CA 1
ATOM 1093 C C . HIS A 1 137 ? 13.069 -5.951 -23.992 1.00 94.19 137 HIS A C 1
ATOM 1095 O O . HIS A 1 137 ? 12.344 -5.244 -24.690 1.00 94.19 137 HIS A O 1
ATOM 1101 N N . THR A 1 138 ? 13.142 -7.268 -24.171 1.00 95.12 138 THR A N 1
ATOM 1102 C CA . THR A 1 138 ? 12.299 -8.005 -25.125 1.00 95.12 138 THR A CA 1
ATOM 1103 C C . THR A 1 138 ? 11.222 -8.755 -24.360 1.00 95.12 138 THR A C 1
ATOM 1105 O O . THR A 1 138 ? 11.530 -9.697 -23.636 1.00 95.12 138 THR A O 1
ATOM 1108 N N . ILE A 1 139 ? 9.973 -8.334 -24.528 1.00 95.31 139 ILE A N 1
ATOM 1109 C CA . ILE A 1 139 ? 8.775 -8.958 -23.972 1.00 95.31 139 ILE A CA 1
ATOM 1110 C C . ILE A 1 139 ? 8.307 -10.021 -24.966 1.00 95.31 139 ILE A C 1
ATOM 1112 O O . ILE A 1 139 ? 8.009 -9.708 -26.117 1.00 95.31 139 ILE A O 1
ATOM 1116 N N . ILE A 1 140 ? 8.247 -11.271 -24.529 1.00 95.12 140 ILE A N 1
ATOM 1117 C CA . ILE A 1 140 ? 7.729 -12.407 -25.289 1.00 95.12 140 ILE A CA 1
ATOM 1118 C C . ILE A 1 140 ? 6.404 -12.794 -24.641 1.00 95.12 140 ILE A C 1
ATOM 1120 O O . ILE A 1 140 ? 6.378 -13.268 -23.500 1.00 95.12 140 ILE A O 1
ATOM 1124 N N . LYS A 1 141 ? 5.302 -12.538 -25.341 1.00 93.75 141 LYS A N 1
ATOM 1125 C CA . LYS A 1 141 ? 3.958 -12.879 -24.872 1.00 93.75 141 LYS A CA 1
ATOM 1126 C C . LYS A 1 141 ? 3.716 -14.398 -24.934 1.00 93.75 141 LYS A C 1
ATOM 1128 O O . LYS A 1 141 ? 4.444 -15.102 -25.637 1.00 93.75 141 LYS A O 1
ATOM 1133 N N . PRO A 1 142 ? 2.681 -14.911 -24.241 1.00 90.62 142 PRO A N 1
ATOM 1134 C CA . PRO A 1 142 ? 2.295 -16.322 -24.328 1.00 90.62 142 PRO A CA 1
ATOM 1135 C C . PRO A 1 142 ? 1.949 -16.788 -25.751 1.00 90.62 142 PRO A C 1
ATOM 1137 O O . PRO A 1 142 ? 2.178 -17.944 -26.082 1.00 90.62 142 PRO A O 1
ATOM 1140 N N . ASP A 1 143 ? 1.454 -15.882 -26.600 1.00 90.81 143 ASP A N 1
ATOM 1141 C CA . ASP A 1 143 ? 1.163 -16.127 -28.022 1.00 90.81 143 ASP A CA 1
ATOM 1142 C C . ASP A 1 143 ? 2.426 -16.190 -28.913 1.00 90.81 143 ASP A C 1
ATOM 1144 O O . ASP A 1 143 ? 2.332 -16.395 -30.121 1.00 90.81 143 ASP A O 1
ATOM 1148 N N . GLY A 1 144 ? 3.619 -16.002 -28.335 1.00 89.25 144 GLY A N 1
ATOM 1149 C CA . GLY A 1 144 ? 4.899 -15.986 -29.042 1.00 89.25 144 GLY A CA 1
ATOM 1150 C C . GLY A 1 144 ? 5.269 -14.639 -29.673 1.00 89.25 144 GLY A C 1
ATOM 1151 O O . GLY A 1 144 ? 6.393 -14.491 -30.166 1.00 89.25 144 GLY A O 1
ATOM 1152 N N . THR A 1 145 ? 4.386 -13.635 -29.634 1.00 92.88 145 THR A N 1
ATOM 1153 C CA . THR A 1 145 ? 4.680 -12.298 -30.164 1.00 92.88 145 THR A CA 1
ATOM 1154 C C . THR A 1 145 ? 5.766 -11.607 -29.342 1.00 92.88 145 THR A C 1
ATOM 1156 O O . THR A 1 145 ? 5.828 -11.714 -28.112 1.00 92.88 145 THR A O 1
ATOM 1159 N N . LYS A 1 146 ? 6.659 -10.897 -30.040 1.00 95.44 146 LYS A N 1
ATOM 1160 C CA . LYS A 1 146 ? 7.818 -10.225 -29.444 1.00 95.44 146 LYS A CA 1
ATOM 1161 C C . LYS A 1 146 ? 7.657 -8.718 -29.539 1.00 95.44 146 LYS A C 1
ATOM 1163 O O . LYS A 1 146 ? 7.468 -8.180 -30.625 1.00 95.44 146 LYS A O 1
ATOM 1168 N N . ILE A 1 147 ? 7.795 -8.039 -28.408 1.00 93.75 147 ILE A N 1
ATOM 1169 C CA . ILE A 1 147 ? 7.760 -6.580 -28.307 1.00 93.75 147 ILE A CA 1
ATOM 1170 C C . ILE A 1 147 ? 9.068 -6.120 -27.681 1.00 93.75 147 ILE A C 1
ATOM 1172 O O . ILE A 1 147 ? 9.490 -6.639 -26.652 1.00 93.75 147 ILE A O 1
ATOM 1176 N N . VAL A 1 148 ? 9.718 -5.136 -28.294 1.00 94.56 148 VAL A N 1
ATOM 1177 C CA . VAL A 1 148 ? 10.970 -4.573 -27.783 1.00 94.56 148 VAL A CA 1
ATOM 1178 C C . VAL A 1 148 ? 10.693 -3.202 -27.180 1.00 94.56 148 VAL A C 1
ATOM 1180 O O . VAL A 1 148 ? 10.099 -2.338 -27.825 1.00 94.56 148 VAL A O 1
ATOM 1183 N N . LYS A 1 149 ? 11.139 -2.996 -25.942 1.00 93.94 149 LYS A N 1
ATOM 1184 C CA . LYS A 1 149 ? 11.113 -1.709 -25.242 1.00 93.94 149 LYS A CA 1
ATOM 1185 C C . LYS A 1 149 ? 12.500 -1.388 -24.700 1.00 93.94 149 LYS A C 1
ATOM 1187 O O . LYS A 1 149 ? 13.302 -2.283 -24.439 1.00 93.94 149 LYS A O 1
ATOM 1192 N N . MET A 1 150 ? 12.794 -0.101 -24.574 1.00 92.75 150 MET A N 1
ATOM 1193 C CA . MET A 1 150 ? 14.037 0.365 -23.967 1.00 92.75 150 MET A CA 1
ATOM 1194 C C . MET A 1 150 ? 13.792 0.691 -22.496 1.00 92.75 150 MET A C 1
ATOM 1196 O O . MET A 1 150 ? 12.716 1.165 -22.126 1.00 92.75 150 MET A O 1
ATOM 1200 N N . GLU A 1 151 ? 14.798 0.463 -21.668 1.00 90.38 151 GLU A N 1
ATOM 1201 C CA . GLU A 1 151 ? 14.817 0.895 -20.277 1.00 90.38 151 GLU A CA 1
ATOM 1202 C C . GLU A 1 151 ? 14.593 2.408 -20.180 1.00 90.38 151 GLU A C 1
ATOM 1204 O O . GLU A 1 151 ? 15.082 3.169 -21.017 1.00 90.38 151 GLU A O 1
ATOM 1209 N N . GLY A 1 152 ? 13.796 2.842 -19.202 1.00 87.88 152 GLY A N 1
ATOM 1210 C CA . GLY A 1 152 ? 13.438 4.252 -19.024 1.00 87.88 152 GLY A CA 1
ATOM 1211 C C . GLY A 1 152 ? 12.411 4.801 -20.024 1.00 87.88 152 GLY A C 1
ATOM 1212 O O . GLY A 1 152 ? 12.061 5.979 -19.949 1.00 87.88 152 GLY A O 1
ATOM 1213 N N . THR A 1 153 ? 11.885 3.984 -20.949 1.00 91.12 153 THR A N 1
ATOM 1214 C CA . THR A 1 153 ? 10.784 4.420 -21.826 1.00 91.12 153 THR A CA 1
ATOM 1215 C C . THR A 1 153 ? 9.563 4.776 -20.978 1.00 91.12 153 THR A C 1
ATOM 1217 O O . THR A 1 153 ? 9.086 3.956 -20.194 1.00 91.12 153 THR A O 1
ATOM 1220 N N . LYS A 1 154 ? 9.014 5.984 -21.160 1.00 89.25 154 LYS A N 1
ATOM 1221 C CA . LYS A 1 154 ? 7.810 6.414 -20.436 1.00 89.25 154 LYS A CA 1
ATOM 1222 C C . LYS A 1 154 ? 6.657 5.435 -20.660 1.00 89.25 154 LYS A C 1
ATOM 1224 O O . LYS A 1 154 ? 6.344 5.077 -21.796 1.00 89.25 154 LYS A O 1
ATOM 1229 N N . GLY A 1 155 ? 6.034 5.028 -19.557 1.00 89.00 155 GLY A N 1
ATOM 1230 C CA . GLY A 1 155 ? 4.922 4.085 -19.552 1.00 89.00 155 GLY A CA 1
ATOM 1231 C C . GLY A 1 155 ? 5.321 2.623 -19.738 1.00 89.00 155 GLY A C 1
ATOM 1232 O O . GLY A 1 155 ? 4.421 1.803 -19.837 1.00 89.00 155 GLY A O 1
ATOM 1233 N N . PHE A 1 156 ? 6.617 2.282 -19.791 1.00 95.12 156 PHE A N 1
ATOM 1234 C CA . PHE A 1 156 ? 7.086 0.896 -19.728 1.00 95.12 156 PHE A CA 1
ATOM 1235 C C . PHE A 1 156 ? 7.501 0.528 -18.299 1.00 95.12 156 PHE A C 1
ATOM 1237 O O . PHE A 1 156 ? 8.376 1.167 -17.718 1.00 95.12 156 PHE A O 1
ATOM 1244 N N . SER A 1 157 ? 6.902 -0.526 -17.756 1.00 93.56 157 SER A N 1
ATOM 1245 C CA . SER A 1 157 ? 7.300 -1.148 -16.496 1.00 93.56 157 SER A CA 1
ATOM 1246 C C . SER A 1 157 ? 7.061 -2.653 -16.551 1.00 93.56 157 SER A C 1
ATOM 1248 O O . SER A 1 157 ? 6.277 -3.153 -17.363 1.00 93.56 157 SER A O 1
ATOM 1250 N N . TYR A 1 158 ? 7.752 -3.404 -15.700 1.00 95.12 158 TYR A N 1
ATOM 1251 C CA . TYR A 1 158 ? 7.494 -4.826 -15.538 1.00 95.12 158 TYR A CA 1
ATOM 1252 C C . TYR A 1 158 ? 7.735 -5.264 -14.100 1.00 95.12 158 TYR A C 1
ATOM 1254 O O . TYR A 1 158 ? 8.487 -4.632 -13.366 1.00 95.12 158 TYR A O 1
ATOM 1262 N N . ILE A 1 159 ? 7.080 -6.356 -13.728 1.00 94.56 159 ILE A N 1
ATOM 1263 C CA . ILE A 1 159 ? 7.256 -7.053 -12.461 1.00 94.56 159 ILE A CA 1
ATOM 1264 C C . ILE A 1 159 ? 7.664 -8.479 -12.804 1.00 94.56 159 ILE A C 1
ATOM 1266 O O . ILE A 1 159 ? 7.015 -9.159 -13.609 1.00 94.56 159 ILE A O 1
ATOM 1270 N N . THR A 1 160 ? 8.765 -8.933 -12.223 1.00 94.62 160 THR A N 1
ATOM 1271 C CA . THR A 1 160 ? 9.283 -10.278 -12.445 1.00 94.62 160 THR A CA 1
ATOM 1272 C C . THR A 1 160 ? 8.395 -11.328 -11.783 1.00 94.62 160 THR A C 1
ATOM 1274 O O . THR A 1 160 ? 7.743 -11.089 -10.767 1.00 94.62 160 THR A O 1
ATOM 1277 N N . GLY A 1 161 ? 8.427 -12.556 -12.304 1.00 90.44 161 GLY A N 1
ATOM 1278 C CA . GLY A 1 161 ? 7.705 -13.668 -11.681 1.00 90.44 161 GLY A CA 1
ATOM 1279 C C . GLY A 1 161 ? 8.147 -13.976 -10.242 1.00 90.44 161 GLY A C 1
ATOM 1280 O O . GLY A 1 161 ? 7.378 -14.556 -9.480 1.00 90.44 161 GLY A O 1
ATOM 1281 N N . LYS A 1 162 ? 9.370 -13.589 -9.843 1.00 91.31 162 LYS A N 1
ATOM 1282 C CA . LYS A 1 162 ? 9.831 -13.702 -8.449 1.00 91.31 162 LYS A CA 1
ATOM 1283 C C . LYS A 1 162 ? 9.126 -12.680 -7.557 1.00 91.31 162 LYS A C 1
ATOM 1285 O O . LYS A 1 162 ? 8.531 -13.073 -6.560 1.00 91.31 162 LYS A O 1
ATOM 1290 N N . GLU A 1 163 ? 9.117 -11.416 -7.965 1.00 92.56 163 GLU A N 1
ATOM 1291 C CA . GLU A 1 163 ? 8.442 -10.337 -7.235 1.00 92.56 163 GLU A CA 1
ATOM 1292 C C . GLU A 1 163 ? 6.935 -10.595 -7.119 1.00 92.56 163 GLU A C 1
ATOM 1294 O O . GLU A 1 163 ? 6.373 -10.444 -6.039 1.00 92.56 163 GLU A O 1
ATOM 1299 N N . LEU A 1 164 ? 6.280 -11.087 -8.180 1.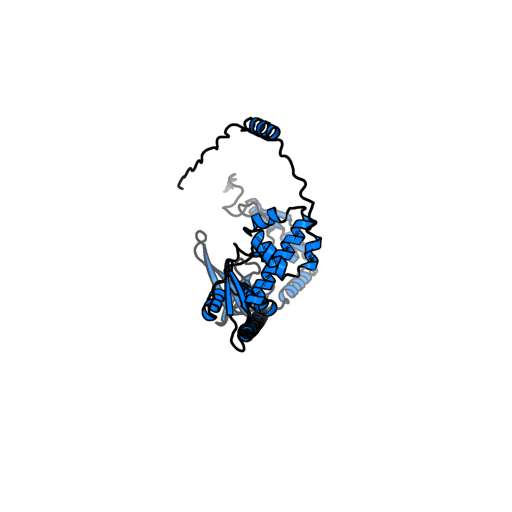00 91.56 164 LEU A N 1
ATOM 1300 C CA . LEU A 1 164 ? 4.861 -11.465 -8.125 1.00 91.56 164 LEU A CA 1
ATOM 1301 C C . LEU A 1 164 ? 4.581 -12.536 -7.059 1.00 91.56 164 LEU A C 1
ATOM 1303 O O . LEU A 1 164 ? 3.591 -12.447 -6.334 1.00 91.56 164 LEU A O 1
ATOM 1307 N N . LYS A 1 165 ? 5.462 -13.536 -6.919 1.00 91.88 165 LYS A N 1
ATOM 1308 C CA . LYS A 1 165 ? 5.335 -14.564 -5.871 1.00 91.88 165 LYS A CA 1
ATOM 1309 C C . LYS A 1 165 ? 5.514 -13.980 -4.472 1.00 91.88 165 LYS A C 1
ATOM 1311 O O . LYS A 1 165 ? 4.827 -14.406 -3.546 1.00 91.88 165 LYS A O 1
ATOM 1316 N N . GLU A 1 166 ? 6.424 -13.027 -4.305 1.00 93.44 166 GLU A N 1
ATOM 1317 C CA . GLU A 1 166 ? 6.640 -12.349 -3.024 1.00 93.44 166 GLU A CA 1
ATOM 1318 C C . GLU A 1 166 ? 5.464 -11.450 -2.640 1.00 93.44 166 GLU A C 1
ATOM 1320 O O . GLU A 1 166 ? 5.059 -11.452 -1.477 1.00 93.44 166 GLU A O 1
ATOM 1325 N N . ILE A 1 167 ? 4.881 -10.732 -3.604 1.00 93.06 167 ILE A N 1
ATOM 1326 C CA . ILE A 1 167 ? 3.652 -9.948 -3.416 1.00 93.06 167 ILE A CA 1
ATOM 1327 C C . ILE A 1 167 ? 2.515 -10.874 -2.973 1.00 93.06 167 ILE A C 1
ATOM 1329 O O . ILE A 1 167 ? 1.959 -10.676 -1.897 1.00 93.06 167 ILE A O 1
ATOM 1333 N N . ALA A 1 168 ? 2.262 -11.960 -3.710 1.00 93.06 168 ALA A N 1
ATOM 1334 C CA . ALA A 1 168 ? 1.213 -12.920 -3.364 1.00 93.06 168 ALA A CA 1
ATOM 1335 C C . ALA A 1 168 ? 1.431 -13.567 -1.980 1.00 93.06 168 ALA A C 1
ATOM 1337 O O . ALA A 1 168 ? 0.482 -13.801 -1.228 1.00 93.06 168 ALA A O 1
ATOM 1338 N N . LYS A 1 169 ? 2.688 -13.852 -1.605 1.00 95.56 169 LYS A N 1
ATOM 1339 C CA . LYS A 1 169 ? 3.025 -14.372 -0.271 1.00 95.56 169 LYS A CA 1
ATOM 1340 C C . LYS A 1 169 ? 2.713 -13.350 0.826 1.00 95.56 169 LYS A C 1
ATOM 1342 O O . LYS A 1 169 ? 2.179 -13.744 1.863 1.00 95.56 169 LYS A O 1
ATOM 1347 N N . ARG A 1 170 ? 3.033 -12.068 0.609 1.00 93.00 170 ARG A N 1
ATOM 1348 C CA . ARG A 1 170 ? 2.721 -10.976 1.546 1.00 93.00 170 ARG A CA 1
ATOM 1349 C C . ARG A 1 170 ? 1.217 -10.792 1.707 1.00 93.00 170 ARG A C 1
ATOM 1351 O O . ARG A 1 170 ? 0.739 -10.846 2.833 1.00 93.00 170 ARG A O 1
ATOM 1358 N N . GLU A 1 171 ? 0.473 -10.715 0.609 1.00 94.44 171 GLU A N 1
ATOM 1359 C CA . GLU A 1 171 ? -0.991 -10.588 0.632 1.00 94.44 171 GLU A CA 1
ATOM 1360 C C . GLU A 1 171 ? -1.660 -11.763 1.355 1.00 94.44 171 GLU A C 1
ATOM 1362 O O . GLU A 1 171 ? -2.578 -11.577 2.159 1.00 94.44 171 GLU A O 1
ATOM 1367 N N . LYS A 1 172 ? -1.174 -12.992 1.126 1.00 95.31 172 LYS A N 1
ATOM 1368 C CA . LYS A 1 172 ? -1.664 -14.183 1.830 1.00 95.31 172 LYS A CA 1
ATOM 1369 C C . LYS A 1 172 ? -1.387 -14.108 3.333 1.00 95.31 172 LYS A C 1
ATOM 1371 O O . LYS A 1 172 ? -2.258 -14.467 4.125 1.00 95.31 172 LYS A O 1
ATOM 1376 N N . LEU A 1 173 ? -0.194 -13.659 3.725 1.00 94.81 173 LEU A N 1
ATOM 1377 C CA . LEU A 1 173 ? 0.181 -13.493 5.129 1.00 94.81 173 LEU A CA 1
ATOM 1378 C C . LEU A 1 173 ? -0.661 -12.406 5.811 1.00 94.81 173 LEU A C 1
ATOM 1380 O O . LEU A 1 173 ? -1.174 -12.635 6.902 1.00 94.81 173 LEU A O 1
ATOM 1384 N N . GLU A 1 174 ? -0.839 -11.253 5.172 1.00 92.88 174 GLU A N 1
ATOM 1385 C CA . GLU A 1 174 ? -1.674 -10.158 5.680 1.00 92.88 174 GLU A CA 1
ATOM 1386 C C . GLU A 1 174 ? -3.136 -10.582 5.811 1.00 92.88 174 GLU A C 1
ATOM 1388 O O . GLU A 1 174 ? -3.747 -10.388 6.861 1.00 92.88 174 GLU A O 1
ATOM 1393 N N . SER A 1 175 ? -3.677 -11.266 4.802 1.00 92.56 175 SER A N 1
ATOM 1394 C CA . SER A 1 175 ? -5.032 -11.819 4.854 1.00 92.56 175 SER A CA 1
ATOM 1395 C C . SER A 1 175 ? -5.203 -12.826 5.995 1.00 92.56 175 SER A C 1
ATOM 1397 O O . SER A 1 175 ? -6.246 -12.849 6.648 1.00 92.56 175 SER A O 1
ATOM 1399 N N . ALA A 1 176 ? -4.192 -13.661 6.257 1.00 94.06 176 ALA A N 1
ATOM 1400 C CA . ALA A 1 176 ? -4.209 -14.597 7.378 1.00 94.06 176 ALA A CA 1
ATOM 1401 C C . ALA A 1 176 ? -4.189 -13.864 8.729 1.00 94.06 176 ALA A C 1
ATOM 1403 O O . ALA A 1 176 ? -5.020 -14.166 9.585 1.00 94.06 176 ALA A O 1
ATOM 1404 N N . LYS A 1 177 ? -3.325 -12.851 8.889 1.00 92.19 177 LYS A N 1
ATOM 1405 C CA . LYS A 1 177 ? -3.277 -12.000 10.091 1.00 92.19 177 LYS A CA 1
ATOM 1406 C C . LYS A 1 177 ? -4.609 -11.291 10.343 1.00 92.19 177 LYS A C 1
ATOM 1408 O O . LYS A 1 177 ? -5.105 -11.299 11.463 1.00 92.19 177 LYS A O 1
ATOM 1413 N N . MET A 1 178 ? -5.226 -10.735 9.299 1.00 87.88 178 MET A N 1
ATOM 1414 C CA . MET A 1 178 ? -6.532 -10.075 9.400 1.00 87.88 178 MET A CA 1
ATOM 1415 C C . MET A 1 178 ? -7.644 -11.047 9.809 1.00 87.88 178 MET A C 1
ATOM 1417 O O . MET A 1 178 ? -8.491 -10.706 10.635 1.00 87.88 178 MET A O 1
ATOM 1421 N N . LYS A 1 179 ? -7.642 -12.275 9.270 1.00 91.38 179 LYS A N 1
ATOM 1422 C CA . LYS A 1 179 ? -8.595 -13.322 9.674 1.00 91.38 179 LYS A CA 1
ATOM 1423 C C . LYS A 1 179 ? -8.409 -13.729 11.134 1.00 91.38 179 LYS A C 1
ATOM 1425 O O . LYS A 1 179 ? -9.405 -13.852 11.842 1.00 91.38 179 LYS A O 1
ATOM 1430 N N . GLN A 1 180 ? -7.165 -13.903 11.573 1.00 92.25 180 GLN A N 1
ATOM 1431 C CA . GLN A 1 180 ? -6.845 -14.221 12.962 1.00 92.25 180 GLN A CA 1
ATOM 1432 C C . GLN A 1 180 ? -7.324 -13.110 13.905 1.00 92.25 180 GLN A C 1
ATOM 1434 O O . GLN A 1 180 ? -8.113 -13.388 14.802 1.00 92.25 180 GLN A O 1
ATOM 1439 N N . ALA A 1 181 ? -6.964 -11.852 13.636 1.00 88.50 181 ALA A N 1
ATOM 1440 C CA . ALA A 1 181 ? -7.378 -10.711 14.454 1.00 88.50 181 ALA A CA 1
ATOM 1441 C C . ALA A 1 181 ? -8.909 -10.563 14.534 1.00 88.50 181 ALA A C 1
ATOM 1443 O O . ALA A 1 181 ? -9.456 -10.258 15.590 1.00 88.50 181 ALA A O 1
ATOM 1444 N N . LYS A 1 182 ? -9.625 -10.814 13.428 1.00 90.50 182 LYS A N 1
ATOM 1445 C CA . LYS A 1 182 ? -11.095 -10.826 13.421 1.00 90.50 182 LYS A CA 1
ATOM 1446 C C . LYS A 1 182 ? -11.663 -11.965 14.271 1.00 90.50 182 LYS A C 1
ATOM 1448 O O . LYS A 1 182 ? -12.673 -11.773 14.941 1.00 90.50 182 LYS A O 1
ATOM 1453 N N . SER A 1 183 ? -11.044 -13.144 14.220 1.00 92.56 183 SER A N 1
ATOM 1454 C CA . SER A 1 183 ? -11.446 -14.287 15.041 1.00 92.56 183 SER A CA 1
ATOM 1455 C C . SER A 1 183 ? -11.248 -13.999 16.526 1.00 92.56 183 SER A C 1
ATOM 1457 O O . SER A 1 183 ? -12.168 -14.231 17.298 1.00 92.56 183 SER A O 1
ATOM 1459 N N . GLU A 1 184 ? -10.089 -13.463 16.910 1.00 92.38 184 GLU A N 1
ATOM 1460 C CA . GLU A 1 184 ? -9.770 -13.078 18.292 1.00 92.38 184 GLU A CA 1
ATOM 1461 C C . GLU A 1 184 ? -10.775 -12.050 18.821 1.00 92.38 184 GLU A C 1
ATOM 1463 O O . GLU A 1 184 ? -11.416 -12.285 19.839 1.00 92.38 184 GLU A O 1
ATOM 1468 N N . LEU A 1 185 ? -11.016 -10.977 18.063 1.00 91.69 185 LEU A N 1
ATOM 1469 C CA . LEU A 1 185 ? -11.987 -9.942 18.419 1.00 91.69 185 LEU A CA 1
ATOM 1470 C C . LEU A 1 185 ? -13.413 -10.496 18.561 1.00 91.69 185 LEU A C 1
ATOM 1472 O O . LEU A 1 185 ? -14.132 -10.116 19.482 1.00 91.69 185 LEU A O 1
ATOM 1476 N N . ASN A 1 186 ? -13.830 -11.415 17.685 1.00 92.81 186 ASN A N 1
ATOM 1477 C CA . ASN A 1 186 ? -15.130 -12.080 17.804 1.00 92.81 186 ASN A CA 1
ATOM 1478 C C . ASN A 1 186 ? -15.216 -12.971 19.050 1.00 92.81 186 ASN A C 1
ATOM 1480 O O . ASN A 1 186 ? -16.285 -13.060 19.656 1.00 92.81 186 ASN A O 1
ATOM 1484 N N . THR A 1 187 ? -14.126 -13.648 19.418 1.00 95.69 187 THR A N 1
ATOM 1485 C CA . THR A 1 187 ? -14.053 -14.434 20.654 1.00 95.69 187 THR A CA 1
ATOM 1486 C C . THR A 1 187 ? -14.224 -13.520 21.862 1.00 95.69 187 THR A C 1
ATOM 1488 O O . THR A 1 187 ? -15.171 -13.726 22.618 1.00 95.69 187 THR A O 1
ATOM 1491 N N . THR A 1 188 ? -13.421 -12.455 21.970 1.00 94.31 188 THR A N 1
ATOM 1492 C CA . THR A 1 188 ? -13.516 -11.456 23.049 1.00 94.31 188 THR A CA 1
ATOM 1493 C C . THR A 1 188 ? -14.920 -10.864 23.136 1.00 94.31 188 THR A C 1
ATOM 1495 O O . THR A 1 188 ? -15.539 -10.864 24.198 1.00 94.31 188 THR A O 1
ATOM 1498 N N . PHE A 1 189 ? -15.486 -10.445 22.000 1.00 95.25 189 PHE A N 1
ATOM 1499 C CA . PHE A 1 189 ? -16.844 -9.910 21.951 1.00 95.25 189 PHE A CA 1
ATOM 1500 C C . PHE A 1 189 ? -17.878 -10.906 22.481 1.00 95.25 189 PHE A C 1
ATOM 1502 O O . PHE A 1 189 ? -18.778 -10.525 23.220 1.00 95.25 189 PHE A O 1
ATOM 1509 N N . ASN A 1 190 ? -17.782 -12.189 22.126 1.00 94.12 190 ASN A N 1
ATOM 1510 C CA . ASN A 1 190 ? -18.730 -13.193 22.607 1.00 94.12 190 ASN A CA 1
ATOM 1511 C C . ASN A 1 190 ? -18.534 -13.539 24.087 1.00 94.12 190 ASN A C 1
ATOM 1513 O O . ASN A 1 190 ? -19.524 -13.775 24.782 1.00 94.12 190 ASN A O 1
ATOM 1517 N N . GLU A 1 191 ? -17.295 -13.536 24.577 1.00 94.81 191 GLU A N 1
ATOM 1518 C CA . GLU A 1 191 ? -16.970 -13.767 25.986 1.00 94.81 191 GLU A CA 1
ATOM 1519 C C . GLU A 1 191 ? -17.594 -12.713 26.906 1.00 94.81 191 GLU A C 1
ATOM 1521 O O . GLU A 1 191 ? -18.149 -13.077 27.943 1.00 94.81 191 GLU A O 1
ATOM 1526 N N . MET A 1 192 ? -17.640 -11.444 26.483 1.00 93.94 192 MET A N 1
ATOM 1527 C CA . MET A 1 192 ? -18.290 -10.352 27.231 1.00 93.94 192 MET A CA 1
ATOM 1528 C C . MET A 1 192 ? -19.786 -10.595 27.514 1.00 93.94 192 MET A C 1
ATOM 1530 O O . MET A 1 192 ? -20.346 -10.066 28.477 1.00 93.94 192 MET A O 1
ATOM 1534 N N . PHE A 1 193 ? -20.452 -11.414 26.695 1.00 94.62 193 PHE A N 1
ATOM 1535 C CA . PHE A 1 193 ? -21.869 -11.768 26.860 1.00 94.62 193 PHE A CA 1
ATOM 1536 C C . PHE A 1 193 ? -22.077 -13.187 27.413 1.00 94.62 193 PHE A C 1
ATOM 1538 O O . PHE A 1 193 ? -23.212 -13.670 27.477 1.00 94.62 193 PHE A O 1
ATOM 1545 N N . LYS A 1 194 ? -21.006 -13.888 27.805 1.00 93.19 194 LYS A N 1
ATOM 1546 C CA . LYS A 1 194 ? -21.094 -15.265 28.298 1.00 93.19 194 LYS A CA 1
ATOM 1547 C C . LYS A 1 194 ? -21.743 -15.311 29.689 1.00 93.19 194 LYS A C 1
ATOM 1549 O O . LYS A 1 194 ? -21.359 -14.604 30.623 1.00 93.19 194 LYS A O 1
ATOM 1554 N N . GLY A 1 195 ? -22.725 -16.201 29.837 1.00 87.06 195 GLY A N 1
ATOM 1555 C CA . GLY A 1 195 ? -23.441 -16.425 31.099 1.00 87.06 195 GLY A CA 1
ATOM 1556 C C . GLY A 1 195 ? -24.670 -15.537 31.324 1.00 87.06 195 GLY A C 1
ATOM 1557 O O . GLY A 1 195 ? -25.252 -15.613 32.399 1.00 87.06 195 GLY A O 1
ATOM 1558 N N . GLY A 1 196 ? -25.083 -14.736 30.334 1.00 88.69 196 GLY A N 1
ATOM 1559 C CA . GLY A 1 196 ? -26.280 -13.894 30.432 1.00 88.69 196 GLY A CA 1
ATOM 1560 C C . GLY A 1 196 ? -26.145 -12.737 31.431 1.00 88.69 196 GLY A C 1
ATOM 1561 O O . GLY A 1 196 ? -25.117 -12.568 32.087 1.00 88.69 196 GLY A O 1
ATOM 1562 N N . GLY A 1 197 ? -27.179 -11.894 31.504 1.00 91.50 197 GLY A N 1
ATOM 1563 C CA . GLY A 1 197 ? -27.256 -10.773 32.452 1.00 91.50 197 GLY A CA 1
ATOM 1564 C C . GLY A 1 197 ? -26.399 -9.546 32.116 1.00 91.50 197 GLY A C 1
ATOM 1565 O O . GLY A 1 197 ? -26.537 -8.526 32.781 1.00 91.50 197 GLY A O 1
ATOM 1566 N N . THR A 1 198 ? -25.548 -9.601 31.087 1.00 95.94 198 THR A N 1
ATOM 1567 C CA . THR A 1 198 ? -24.811 -8.424 30.604 1.00 95.94 198 THR A CA 1
ATOM 1568 C C . THR A 1 198 ? -25.790 -7.392 30.037 1.00 95.94 198 THR A C 1
ATOM 1570 O O . THR A 1 198 ? -26.507 -7.677 29.075 1.00 95.94 198 THR A O 1
ATOM 1573 N N . LYS A 1 199 ? -25.800 -6.193 30.621 1.00 97.12 199 LYS A N 1
ATOM 1574 C CA . LYS A 1 199 ? -26.539 -5.025 30.135 1.00 97.12 199 LYS A CA 1
ATOM 1575 C C . LYS A 1 199 ? -25.617 -4.162 29.269 1.00 97.12 199 LYS A C 1
ATOM 1577 O O . LYS A 1 199 ? -24.404 -4.132 29.483 1.00 97.12 199 LYS A O 1
ATOM 1582 N N . ILE A 1 200 ? -26.201 -3.467 28.296 1.00 97.81 200 ILE A N 1
ATOM 1583 C CA . ILE A 1 200 ? -25.504 -2.483 27.463 1.00 97.81 200 ILE A CA 1
ATOM 1584 C C . ILE A 1 200 ? -26.191 -1.145 27.692 1.00 97.81 200 ILE A C 1
ATOM 1586 O O . ILE A 1 200 ? -27.388 -1.019 27.423 1.00 97.81 200 ILE A O 1
ATOM 1590 N N . LEU A 1 201 ? -25.437 -0.178 28.196 1.00 97.62 201 LEU A N 1
ATOM 1591 C CA . LEU A 1 201 ? -25.896 1.186 28.412 1.00 97.62 201 LEU A CA 1
ATOM 1592 C C . LEU A 1 201 ? -25.127 2.135 27.500 1.00 97.62 201 LEU A C 1
ATOM 1594 O O . LEU A 1 201 ? -23.935 1.934 27.276 1.00 97.62 201 LEU A O 1
ATOM 1598 N N . VAL A 1 202 ? -25.808 3.147 26.972 1.00 96.69 202 VAL A N 1
ATOM 1599 C CA . VAL A 1 202 ? -25.238 4.128 26.048 1.00 96.69 202 VAL A CA 1
ATOM 1600 C C . VAL A 1 202 ? -25.650 5.538 26.447 1.00 96.69 202 VAL A C 1
ATOM 1602 O O . VAL A 1 202 ? -26.819 5.770 26.748 1.00 96.69 202 VAL A O 1
ATOM 1605 N N . ALA A 1 203 ? -24.694 6.458 26.423 1.00 95.06 203 ALA A N 1
ATOM 1606 C CA . ALA A 1 203 ? -24.886 7.883 26.673 1.00 95.06 203 ALA A CA 1
ATOM 1607 C C . ALA A 1 203 ? -24.186 8.717 25.591 1.00 95.06 203 ALA A C 1
ATOM 1609 O O . ALA A 1 203 ? -23.316 8.201 24.877 1.00 95.06 203 ALA A O 1
ATOM 1610 N N . ASP A 1 204 ? -24.544 9.998 25.482 1.00 92.31 204 ASP A N 1
ATOM 1611 C CA . ASP A 1 204 ? -23.812 10.947 24.637 1.00 92.31 204 ASP A CA 1
ATOM 1612 C C . ASP A 1 204 ? -22.380 11.112 25.166 1.00 92.31 204 ASP A C 1
ATOM 1614 O O . ASP A 1 204 ? -22.156 11.271 26.365 1.00 92.31 204 ASP A O 1
ATOM 1618 N N . TYR A 1 205 ? -21.395 11.032 24.279 1.00 89.75 205 TYR A N 1
ATOM 1619 C CA . TYR A 1 205 ? -19.993 11.179 24.626 1.00 89.75 205 TYR A CA 1
ATOM 1620 C C . TYR A 1 205 ? -19.609 12.640 24.862 1.00 89.75 205 TYR A C 1
ATOM 1622 O O . TYR A 1 205 ? -18.931 12.931 25.836 1.00 89.75 205 TYR A O 1
ATOM 1630 N N . PHE A 1 206 ? -19.990 13.559 23.974 1.00 85.38 206 PHE A N 1
ATOM 1631 C CA . PHE A 1 206 ? -19.427 14.912 23.960 1.00 85.38 206 PHE A CA 1
ATOM 1632 C C . PHE A 1 206 ? -19.924 15.781 25.107 1.00 85.38 206 PHE A C 1
ATOM 1634 O O . PHE A 1 206 ? -19.172 16.627 25.587 1.00 85.38 206 PHE A O 1
ATOM 1641 N N . GLU A 1 207 ? -21.156 15.559 25.551 1.00 82.62 207 GLU A N 1
ATOM 1642 C CA . GLU A 1 207 ? -21.727 16.313 26.668 1.00 82.62 207 GLU A CA 1
ATOM 1643 C C . GLU A 1 207 ? -21.245 15.788 28.027 1.00 82.62 207 GLU A C 1
ATOM 1645 O O . GLU A 1 207 ? -21.211 16.532 29.002 1.00 82.62 207 GLU A O 1
ATOM 1650 N N . ASN A 1 208 ? -20.812 14.524 28.091 1.00 83.69 208 ASN A N 1
ATOM 1651 C CA . ASN A 1 208 ? -20.615 13.830 29.363 1.00 83.69 208 ASN A CA 1
ATOM 1652 C C . ASN A 1 208 ? -19.171 13.415 29.652 1.00 83.69 208 ASN A C 1
ATOM 1654 O O . ASN A 1 208 ? -18.811 13.229 30.815 1.00 83.69 208 ASN A O 1
ATOM 1658 N N . VAL A 1 209 ? -18.335 13.218 28.631 1.00 87.25 209 VAL A N 1
ATOM 1659 C CA . VAL A 1 209 ? -16.978 12.682 28.788 1.00 87.25 209 VAL A CA 1
ATOM 1660 C C . VAL A 1 209 ? -15.994 13.294 27.788 1.00 87.25 209 VAL A C 1
ATOM 1662 O O . VAL A 1 209 ? -16.299 13.607 26.640 1.00 87.25 209 VAL A O 1
ATOM 1665 N N . VAL A 1 210 ? -14.736 13.384 28.197 1.00 88.75 210 VAL A N 1
ATOM 1666 C CA . VAL A 1 210 ? -13.603 13.728 27.337 1.00 88.75 210 VAL A CA 1
ATOM 1667 C C . VAL A 1 210 ? -12.587 12.591 27.365 1.00 88.75 210 VAL A C 1
ATOM 1669 O O . VAL A 1 210 ? -12.531 11.826 28.321 1.00 88.75 210 VAL A O 1
ATOM 1672 N N . ARG A 1 211 ? -11.791 12.429 26.301 1.00 88.50 211 ARG A N 1
ATOM 1673 C CA . ARG A 1 211 ? -10.620 11.536 26.338 1.00 88.50 211 ARG A CA 1
ATOM 1674 C C . ARG A 1 211 ? -9.358 12.375 26.475 1.00 88.50 211 ARG A C 1
ATOM 1676 O O . ARG A 1 211 ? -9.113 13.211 25.610 1.00 88.50 211 ARG A O 1
ATOM 1683 N N . ILE A 1 212 ? -8.579 12.117 27.520 1.00 86.00 212 ILE A N 1
ATOM 1684 C CA . ILE A 1 212 ? -7.284 12.745 27.801 1.00 86.00 212 ILE A CA 1
ATOM 1685 C C . ILE A 1 212 ? -6.281 11.600 27.957 1.00 86.00 212 ILE A C 1
ATOM 1687 O O . ILE A 1 212 ? -6.552 10.677 28.712 1.00 86.00 212 ILE A O 1
ATOM 1691 N N . ASP A 1 213 ? -5.186 11.609 27.193 1.00 86.69 213 ASP A N 1
ATOM 1692 C CA . ASP A 1 213 ? -4.124 10.585 27.256 1.00 86.69 213 ASP A CA 1
ATOM 1693 C C . ASP A 1 213 ? -4.631 9.130 27.197 1.00 86.69 213 ASP A C 1
ATOM 1695 O O . ASP A 1 213 ? -4.234 8.265 27.969 1.00 86.69 213 ASP A O 1
ATOM 1699 N N . ASP A 1 214 ? -5.547 8.869 26.260 1.00 85.19 214 ASP A N 1
ATOM 1700 C CA . ASP A 1 214 ? -6.242 7.585 26.067 1.00 85.19 214 ASP A CA 1
ATOM 1701 C C . ASP A 1 214 ? -7.181 7.131 27.189 1.00 85.19 214 ASP A C 1
ATOM 1703 O O . ASP A 1 214 ? -7.873 6.119 27.053 1.00 85.19 214 ASP A O 1
ATOM 1707 N N . GLU A 1 215 ? -7.343 7.947 28.219 1.00 88.31 215 GLU A N 1
ATOM 1708 C CA . GLU A 1 215 ? -8.243 7.699 29.324 1.00 88.31 215 GLU A CA 1
ATOM 1709 C C . GLU A 1 215 ? -9.560 8.475 29.151 1.00 88.31 215 GLU A C 1
ATOM 1711 O O . GLU A 1 215 ? -9.578 9.652 28.790 1.00 88.31 215 GLU A O 1
ATOM 1716 N N . ILE A 1 216 ? -10.700 7.804 29.360 1.00 89.81 216 ILE A N 1
ATOM 1717 C CA . ILE A 1 216 ? -12.016 8.460 29.342 1.00 89.81 216 ILE A CA 1
ATOM 1718 C C . ILE A 1 216 ? -12.250 9.092 30.712 1.00 89.81 216 ILE A C 1
ATOM 1720 O O . ILE A 1 216 ? -12.278 8.392 31.728 1.00 89.81 216 ILE A O 1
ATOM 1724 N N . THR A 1 217 ? -12.447 10.403 30.711 1.00 88.06 217 THR A N 1
ATOM 1725 C CA . THR A 1 217 ? -12.643 11.236 31.891 1.00 88.06 217 THR A CA 1
ATOM 1726 C C . THR A 1 217 ? -14.030 11.875 31.838 1.00 88.06 217 THR A C 1
ATOM 1728 O O . THR A 1 217 ? -14.328 12.592 30.881 1.00 88.06 217 THR A O 1
ATOM 1731 N N . PRO A 1 218 ? -14.894 11.620 32.831 1.00 88.44 218 PRO A N 1
ATOM 1732 C CA . PRO A 1 218 ? -16.192 12.278 32.927 1.00 88.44 218 PRO A CA 1
ATOM 1733 C C . PRO A 1 218 ? -16.063 13.789 33.121 1.00 88.44 218 PRO A C 1
ATOM 1735 O O . PRO A 1 218 ? -15.125 14.265 33.759 1.00 88.44 218 PRO A O 1
ATOM 1738 N N . LEU A 1 219 ? -17.001 14.525 32.527 1.00 85.81 219 LEU A N 1
ATOM 1739 C CA . LEU A 1 219 ? -17.159 15.979 32.628 1.00 85.81 219 LEU A CA 1
ATOM 1740 C C . LEU A 1 219 ? -18.301 16.377 33.568 1.00 85.81 219 LEU A C 1
ATOM 1742 O O . LEU A 1 219 ? -18.329 17.508 34.042 1.00 85.81 219 LEU A O 1
ATOM 1746 N N . THR A 1 220 ? -19.223 15.455 33.829 1.00 84.38 220 THR A N 1
ATOM 1747 C CA . THR A 1 220 ? -20.366 15.647 34.719 1.00 84.38 220 THR A CA 1
ATOM 1748 C C . THR A 1 220 ? -20.632 14.368 35.515 1.00 84.38 220 THR A C 1
ATOM 1750 O O . THR A 1 220 ? -20.068 13.307 35.219 1.00 84.38 220 THR A O 1
ATOM 1753 N N . ILE A 1 221 ? -21.477 14.475 36.536 1.00 80.62 221 ILE A N 1
ATOM 1754 C CA . ILE A 1 221 ? -22.027 13.336 37.279 1.00 80.62 221 ILE A CA 1
ATOM 1755 C C . ILE A 1 221 ? -23.426 13.010 36.751 1.00 80.62 221 ILE A C 1
ATOM 1757 O O . ILE A 1 221 ? -24.009 13.787 36.006 1.00 80.62 221 ILE A O 1
ATOM 1761 N N . ASN A 1 222 ? -23.979 11.860 37.142 1.00 82.25 222 ASN A N 1
ATOM 1762 C CA . ASN A 1 222 ? -25.360 11.483 36.801 1.00 82.25 222 ASN A CA 1
ATOM 1763 C C . ASN A 1 222 ? -25.640 11.425 35.289 1.00 82.25 222 ASN A C 1
ATOM 1765 O O . ASN A 1 222 ? -26.732 11.755 34.836 1.00 82.25 222 ASN A O 1
ATOM 1769 N N . ILE A 1 223 ? -24.657 10.958 34.515 1.00 86.94 223 ILE A N 1
ATOM 1770 C CA . ILE A 1 223 ? -24.783 10.757 33.067 1.00 86.94 223 ILE A CA 1
ATOM 1771 C C . ILE A 1 223 ? -26.041 9.928 32.764 1.00 86.94 223 ILE A C 1
ATOM 1773 O O . ILE A 1 223 ? -26.203 8.816 33.276 1.00 86.94 223 ILE A O 1
ATOM 1777 N N . GLU A 1 224 ? -26.914 10.448 31.901 1.00 91.00 224 GLU A N 1
ATOM 1778 C CA . GLU A 1 224 ? -28.121 9.739 31.487 1.00 91.00 224 GLU A CA 1
ATOM 1779 C C . GLU A 1 224 ? -27.784 8.605 30.515 1.00 91.00 224 GLU A C 1
ATOM 1781 O O . GLU A 1 224 ? -27.255 8.811 29.420 1.00 91.00 224 GLU A O 1
ATOM 1786 N N . PHE A 1 225 ? -28.126 7.379 30.908 1.00 94.69 225 PHE A N 1
ATOM 1787 C CA . PHE A 1 225 ? -27.880 6.189 30.106 1.00 94.69 225 PHE A CA 1
ATOM 1788 C C . PHE A 1 225 ? -29.171 5.598 29.544 1.00 94.69 225 PHE A C 1
ATOM 1790 O O . PHE A 1 225 ? -30.140 5.344 30.258 1.00 94.69 225 PHE A O 1
ATOM 1797 N N . THR A 1 226 ? -29.131 5.253 28.261 1.00 96.56 226 THR A N 1
ATOM 1798 C CA . THR A 1 226 ? -30.179 4.500 27.568 1.00 96.56 226 THR A CA 1
ATOM 1799 C C . THR A 1 226 ? -29.750 3.051 27.355 1.00 96.56 226 THR A C 1
ATOM 1801 O O . THR A 1 226 ? -28.579 2.753 27.121 1.00 96.56 226 THR A O 1
ATOM 1804 N N . SER A 1 227 ? -30.688 2.107 27.443 1.00 96.75 227 SER A N 1
ATOM 1805 C CA . SER A 1 227 ? -30.383 0.697 27.187 1.00 96.75 227 SER A CA 1
ATOM 1806 C C . SER A 1 227 ? -30.282 0.410 25.690 1.00 96.75 227 SER A C 1
ATOM 1808 O O . SER A 1 227 ? -31.154 0.818 24.922 1.00 96.75 227 SER A O 1
ATOM 1810 N N . MET A 1 228 ? -29.294 -0.386 25.287 1.00 96.44 228 MET A N 1
ATOM 1811 C CA . MET A 1 228 ? -29.111 -0.834 23.906 1.00 96.44 228 MET A CA 1
ATOM 1812 C C . MET A 1 228 ? -29.149 -2.367 23.815 1.00 96.44 228 MET A C 1
ATOM 1814 O O . MET A 1 228 ? -28.685 -3.081 24.700 1.00 96.44 228 MET A O 1
ATOM 1818 N N . SER A 1 229 ? -29.690 -2.916 22.726 1.00 96.75 229 SER A N 1
ATOM 1819 C CA . SER A 1 229 ? -29.619 -4.361 22.466 1.00 96.75 229 SER A CA 1
ATOM 1820 C C . SER A 1 229 ? -28.269 -4.773 21.866 1.00 96.75 229 SER A C 1
ATOM 1822 O O . SER A 1 229 ? -27.624 -4.008 21.149 1.00 96.75 229 SER A O 1
ATOM 1824 N N . LYS A 1 230 ? -27.870 -6.042 22.044 1.00 95.94 230 LYS A N 1
ATOM 1825 C CA . LYS A 1 230 ? -26.658 -6.593 21.401 1.00 95.94 230 LYS A CA 1
ATOM 1826 C C . LYS A 1 230 ? -26.685 -6.436 19.874 1.00 95.94 230 LYS A C 1
ATOM 1828 O O . LYS A 1 230 ? -25.645 -6.221 19.262 1.00 95.94 230 LYS A O 1
ATOM 1833 N N . LYS A 1 231 ? -27.868 -6.536 19.252 1.00 96.31 231 LYS A N 1
ATOM 1834 C CA . LYS A 1 231 ? -28.031 -6.366 17.800 1.00 96.31 231 LYS A CA 1
ATOM 1835 C C . LYS A 1 231 ? -27.741 -4.927 17.367 1.00 96.31 231 LYS A C 1
ATOM 1837 O O . LYS A 1 231 ? -27.038 -4.744 16.382 1.00 96.31 231 LYS A O 1
ATOM 1842 N N . GLN A 1 232 ? -28.255 -3.941 18.104 1.00 96.50 232 GLN A N 1
ATOM 1843 C CA . GLN A 1 232 ? -27.974 -2.525 17.845 1.00 96.50 232 GLN A CA 1
ATOM 1844 C C . GLN A 1 232 ? -26.486 -2.223 18.024 1.00 96.50 232 GLN A C 1
ATOM 1846 O O . GLN A 1 232 ? -25.892 -1.640 17.128 1.00 96.50 232 GLN A O 1
ATOM 1851 N N . LEU A 1 233 ? -25.860 -2.727 19.095 1.00 96.19 233 LEU A N 1
ATOM 1852 C CA . LEU A 1 233 ? -24.420 -2.562 19.312 1.00 96.19 233 LEU A CA 1
ATOM 1853 C C . LEU A 1 233 ? -23.594 -3.085 18.128 1.00 96.19 233 LEU A C 1
ATOM 1855 O O . LEU A 1 233 ? -22.650 -2.436 17.695 1.00 96.19 233 LEU A O 1
ATOM 1859 N N . VAL A 1 234 ? -23.944 -4.254 17.583 1.00 95.38 234 VAL A N 1
ATOM 1860 C CA . VAL A 1 234 ? -23.249 -4.810 16.412 1.00 95.38 234 VAL A CA 1
ATOM 1861 C C . VAL A 1 234 ? -23.391 -3.910 15.183 1.00 95.38 234 VAL A C 1
ATOM 1863 O O . VAL A 1 234 ? -22.446 -3.823 14.403 1.00 95.38 234 VAL A O 1
ATOM 1866 N N . GLU A 1 235 ? -24.538 -3.262 14.991 1.00 95.62 235 GLU A N 1
ATOM 1867 C CA . GLU A 1 235 ? -24.736 -2.355 13.857 1.00 95.62 235 GLU A CA 1
ATOM 1868 C C . GLU A 1 235 ? -23.933 -1.063 14.023 1.00 95.62 235 GLU A C 1
ATOM 1870 O O . GLU A 1 235 ? -23.175 -0.694 13.132 1.00 95.62 235 GLU A O 1
ATOM 1875 N N . GLU A 1 236 ? -23.969 -0.476 15.216 1.00 95.38 236 GLU A N 1
ATOM 1876 C CA . GLU A 1 236 ? -23.172 0.702 15.576 1.00 95.38 236 GLU A CA 1
ATOM 1877 C C . GLU A 1 236 ? -21.665 0.457 15.415 1.00 95.38 236 GLU A C 1
ATOM 1879 O O . GLU A 1 236 ? -20.930 1.298 14.900 1.00 95.38 236 GLU A O 1
ATOM 1884 N N . LEU A 1 237 ? -21.181 -0.729 15.802 1.00 94.56 237 LEU A N 1
ATOM 1885 C CA . LEU A 1 237 ? -19.785 -1.122 15.597 1.00 94.56 237 LEU A CA 1
ATOM 1886 C C . LEU A 1 237 ? -19.427 -1.160 14.099 1.00 94.56 237 LEU A C 1
ATOM 1888 O O . LEU A 1 237 ? -18.378 -0.650 13.694 1.00 94.56 237 LEU A O 1
ATOM 1892 N N . LYS A 1 238 ? -20.303 -1.712 13.246 1.00 93.12 238 LYS A N 1
ATOM 1893 C CA . LYS A 1 238 ? -20.068 -1.719 11.791 1.00 93.12 238 LYS A CA 1
ATOM 1894 C C . LYS A 1 238 ? -20.002 -0.304 11.225 1.00 93.12 238 LYS A C 1
ATOM 1896 O O . LYS A 1 238 ? -19.105 -0.036 10.428 1.00 93.12 238 LYS A O 1
ATOM 1901 N N . GLU A 1 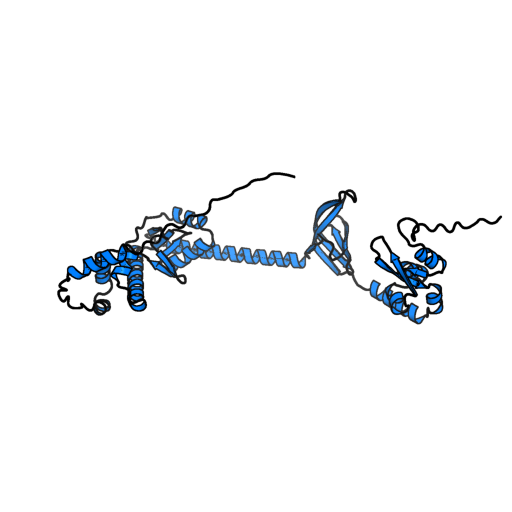239 ? -20.912 0.574 11.640 1.00 94.00 239 GLU A N 1
ATOM 1902 C CA . GLU A 1 239 ? -20.960 1.971 11.193 1.00 94.00 239 GLU A CA 1
ATOM 1903 C C . GLU A 1 239 ? -19.734 2.769 11.660 1.00 94.00 239 GLU A C 1
ATOM 1905 O O . GLU A 1 239 ? -19.163 3.542 10.889 1.00 94.00 239 GLU A O 1
ATOM 1910 N N . ALA A 1 240 ? -19.255 2.524 12.883 1.00 92.56 240 ALA A N 1
ATOM 1911 C CA . ALA A 1 240 ? -18.063 3.165 13.441 1.00 92.56 240 ALA A CA 1
ATOM 1912 C C . ALA A 1 240 ? -16.755 2.777 12.720 1.00 92.56 240 ALA A C 1
ATOM 1914 O O . ALA A 1 240 ? -15.761 3.506 12.778 1.00 92.56 240 ALA A O 1
ATOM 1915 N N . GLY A 1 241 ? -16.732 1.624 12.049 1.00 92.00 241 GLY A N 1
ATOM 1916 C CA . GLY A 1 241 ? -15.564 1.098 11.352 1.00 92.00 241 GLY A CA 1
ATOM 1917 C C . GLY A 1 241 ? -14.647 0.233 12.226 1.00 92.00 241 GLY A C 1
ATOM 1918 O O . GLY A 1 241 ? -14.735 0.185 13.455 1.00 92.00 241 GLY A O 1
ATOM 1919 N N . ALA A 1 242 ? -13.734 -0.488 11.565 1.00 88.62 242 ALA A N 1
ATOM 1920 C CA . ALA A 1 242 ? -12.980 -1.588 12.174 1.00 88.62 242 ALA A CA 1
ATOM 1921 C C . ALA A 1 242 ? -12.057 -1.162 13.332 1.00 88.62 242 ALA A C 1
ATOM 1923 O O . ALA A 1 242 ? -11.974 -1.864 14.339 1.00 88.62 242 ALA A O 1
ATOM 1924 N N . ASN A 1 243 ? -11.382 -0.014 13.208 1.00 89.62 243 ASN A N 1
ATOM 1925 C CA . ASN A 1 243 ? -10.449 0.464 14.235 1.00 89.62 243 ASN A CA 1
ATOM 1926 C C . ASN A 1 243 ? -11.181 0.863 15.521 1.00 89.62 243 ASN A C 1
ATOM 1928 O O . ASN A 1 243 ? -10.763 0.469 16.609 1.00 89.62 243 ASN A O 1
ATOM 1932 N N . TYR A 1 244 ? -12.295 1.591 15.390 1.00 91.25 244 TYR A N 1
ATOM 1933 C CA . TYR A 1 244 ? -13.142 1.958 16.523 1.00 91.25 244 TYR A CA 1
ATOM 1934 C C . TYR A 1 244 ? -13.732 0.712 17.170 1.00 91.25 244 TYR A C 1
ATOM 1936 O O . TYR A 1 244 ? -13.566 0.535 18.368 1.00 91.25 244 TYR A O 1
ATOM 1944 N N . SER A 1 245 ? -14.293 -0.201 16.370 1.00 92.75 245 SER A N 1
ATOM 1945 C CA . SER A 1 245 ? -14.850 -1.458 16.876 1.00 92.75 245 SER A CA 1
ATOM 1946 C C . SER A 1 245 ? -13.864 -2.254 17.721 1.00 92.75 245 SER A C 1
ATOM 1948 O O . SER A 1 245 ? -14.200 -2.703 18.813 1.00 92.75 245 SER A O 1
ATOM 1950 N N . LYS A 1 246 ? -12.634 -2.420 17.219 1.00 94.06 246 LYS A N 1
ATOM 1951 C CA . LYS A 1 246 ? -11.581 -3.147 17.930 1.00 94.06 246 LYS A CA 1
ATOM 1952 C C . LYS A 1 246 ? -11.254 -2.492 19.264 1.00 94.06 246 LYS A C 1
ATOM 1954 O O . LYS A 1 246 ? -11.185 -3.189 20.270 1.00 94.06 246 LYS A O 1
ATOM 1959 N N . ARG A 1 247 ? -11.078 -1.170 19.272 1.00 94.38 247 ARG A N 1
ATOM 1960 C CA . ARG A 1 247 ? -10.799 -0.428 20.501 1.00 94.38 247 ARG A CA 1
ATOM 1961 C C . ARG A 1 247 ? -11.951 -0.557 21.495 1.00 94.38 247 ARG A C 1
ATOM 1963 O O . ARG A 1 247 ? -11.700 -0.921 22.634 1.00 94.38 247 ARG A O 1
ATOM 1970 N N . THR A 1 248 ? -13.190 -0.333 21.053 1.00 95.75 248 THR A N 1
ATOM 1971 C CA . THR A 1 248 ? -14.379 -0.417 21.910 1.00 95.75 248 THR A CA 1
ATOM 1972 C C . THR A 1 248 ? -14.502 -1.787 22.562 1.00 95.75 248 THR A C 1
ATOM 1974 O O . THR A 1 248 ? -14.715 -1.870 23.764 1.00 95.75 248 THR A O 1
ATOM 1977 N N . ILE A 1 249 ? -14.333 -2.865 21.793 1.00 96.19 249 ILE A N 1
ATOM 1978 C CA . ILE A 1 249 ? -14.436 -4.233 22.318 1.00 96.19 249 ILE A CA 1
ATOM 1979 C C . ILE A 1 249 ? -13.327 -4.516 23.332 1.00 96.19 249 ILE A C 1
ATOM 1981 O O . ILE A 1 249 ? -13.623 -5.022 24.410 1.00 96.19 249 ILE A O 1
ATOM 1985 N N . ASN A 1 250 ? -12.079 -4.166 23.013 1.00 95.19 250 ASN A N 1
ATOM 1986 C CA . ASN A 1 250 ? -10.949 -4.399 23.910 1.00 95.19 250 ASN A CA 1
ATOM 1987 C C . ASN A 1 250 ? -11.104 -3.615 25.219 1.00 95.19 250 ASN A C 1
ATOM 1989 O O . ASN A 1 250 ? -11.081 -4.207 26.293 1.00 95.19 250 ASN A O 1
ATOM 1993 N N . GLU A 1 251 ? -11.361 -2.311 25.137 1.00 95.56 251 GLU A N 1
ATOM 1994 C CA . GLU A 1 251 ? -11.552 -1.470 26.319 1.00 95.56 251 GLU A CA 1
ATOM 1995 C C . GLU A 1 251 ? -12.759 -1.937 27.138 1.00 95.56 251 GLU A C 1
ATOM 1997 O O . GLU A 1 251 ? -12.639 -2.150 28.339 1.00 95.56 251 GLU A O 1
ATOM 2002 N N . CYS A 1 252 ? -13.910 -2.212 26.518 1.00 96.06 252 CYS A N 1
ATOM 2003 C CA . CYS A 1 252 ? -15.048 -2.755 27.256 1.00 96.06 252 CYS A CA 1
ATOM 2004 C C . CYS A 1 252 ? -14.760 -4.135 27.871 1.00 96.06 252 CYS A C 1
ATOM 2006 O O . CYS A 1 252 ? -15.352 -4.457 28.894 1.00 96.06 252 CYS A O 1
ATOM 2008 N N . SER A 1 253 ? -13.874 -4.951 27.296 1.00 95.06 253 SER A N 1
ATOM 2009 C CA . SER A 1 253 ? -13.481 -6.224 27.913 1.00 95.06 253 SER A CA 1
ATOM 2010 C C . SER A 1 253 ? -12.585 -6.043 29.146 1.00 95.06 253 SER A C 1
ATOM 2012 O O . SER A 1 253 ? -12.651 -6.857 30.063 1.00 95.06 253 SER A O 1
ATOM 2014 N N . GLU A 1 254 ? -11.802 -4.963 29.195 1.00 94.25 254 GLU A N 1
ATOM 2015 C CA . GLU A 1 254 ? -10.857 -4.668 30.278 1.00 94.25 254 GLU A CA 1
ATOM 2016 C C . GLU A 1 254 ? -11.498 -3.837 31.398 1.00 94.25 254 GLU A C 1
ATOM 2018 O O . GLU A 1 254 ? -11.429 -4.205 32.570 1.00 94.25 254 GLU A O 1
ATOM 2023 N N . GLN A 1 255 ? -12.161 -2.732 31.047 1.00 94.69 255 GLN A N 1
ATOM 2024 C CA . GLN A 1 255 ? -12.694 -1.752 32.002 1.00 94.69 255 GLN A CA 1
ATOM 2025 C C . GLN A 1 255 ? -14.226 -1.660 32.012 1.00 94.69 255 GLN A C 1
ATOM 2027 O O . GLN A 1 255 ? -14.784 -0.901 32.796 1.00 94.69 255 GLN A O 1
ATOM 2032 N N . SER A 1 256 ? -14.928 -2.446 31.184 1.00 96.69 256 SER A N 1
ATOM 2033 C CA . SER A 1 256 ? -16.402 -2.451 31.052 1.00 96.69 256 SER A CA 1
ATOM 2034 C C . SER A 1 256 ? -17.034 -1.218 30.397 1.00 96.69 256 SER A C 1
ATOM 2036 O O . SER A 1 256 ? -18.254 -1.176 30.252 1.00 96.69 256 SER A O 1
ATOM 2038 N N . TYR A 1 257 ? -16.253 -0.238 29.942 1.00 96.38 257 TYR A N 1
ATOM 2039 C CA . TYR A 1 257 ? -16.757 0.921 29.202 1.00 96.38 257 TYR A CA 1
ATOM 2040 C C . TYR A 1 257 ? -15.758 1.415 28.154 1.00 96.38 257 TYR A C 1
ATOM 2042 O O . TYR A 1 257 ? -14.553 1.194 28.263 1.00 96.38 257 TYR A O 1
ATOM 2050 N N . SER A 1 258 ? -16.262 2.058 27.106 1.00 96.44 258 SER A N 1
ATOM 2051 C CA . SER A 1 258 ? -15.440 2.641 26.046 1.00 96.44 258 SER A CA 1
ATOM 2052 C C . SER A 1 258 ? -16.242 3.647 25.225 1.00 96.44 258 SER A C 1
ATOM 2054 O O . SER A 1 258 ? -17.464 3.732 25.315 1.00 96.44 258 SER A O 1
ATOM 2056 N N . ARG A 1 259 ? -15.551 4.392 24.366 1.00 94.75 259 ARG A N 1
ATOM 2057 C CA . ARG A 1 259 ? -16.179 5.182 23.311 1.00 94.75 259 ARG A CA 1
ATOM 2058 C C . ARG A 1 259 ? -16.596 4.273 22.158 1.00 94.75 259 ARG A C 1
ATOM 2060 O O . ARG A 1 259 ? -15.762 3.560 21.596 1.00 94.75 259 ARG A O 1
ATOM 2067 N N . LEU A 1 260 ? -17.855 4.369 21.755 1.00 94.00 260 LEU A N 1
ATOM 2068 C CA . LEU A 1 260 ? -18.417 3.756 20.558 1.00 94.00 260 LEU A CA 1
ATOM 2069 C C . LEU A 1 260 ? -18.563 4.829 19.472 1.00 94.00 260 LEU A C 1
ATOM 2071 O O . LEU A 1 260 ? -19.230 5.841 19.662 1.00 94.00 260 LEU A O 1
ATOM 2075 N N . GLY A 1 261 ? -17.906 4.632 18.329 1.00 90.25 261 GLY A N 1
ATOM 2076 C CA . GLY A 1 261 ? -17.950 5.607 17.238 1.00 90.25 261 GLY A CA 1
ATOM 2077 C C . GLY A 1 261 ? -17.378 6.977 17.622 1.00 90.25 261 GLY A C 1
ATOM 2078 O O . GLY A 1 261 ? -16.304 7.070 18.229 1.00 90.25 261 GLY A O 1
ATOM 2079 N N . LYS A 1 262 ? -18.064 8.046 17.201 1.00 86.81 262 LYS A N 1
ATOM 2080 C CA . LYS A 1 262 ? -17.625 9.433 17.419 1.00 86.81 262 LYS A CA 1
ATOM 2081 C C . LYS A 1 262 ? -18.273 10.078 18.637 1.00 86.81 262 LYS A C 1
ATOM 2083 O O . LYS A 1 262 ? -17.649 10.943 19.228 1.00 86.81 262 LYS A O 1
ATOM 2088 N N . ASP A 1 263 ? -19.456 9.661 19.026 1.00 92.06 263 ASP A N 1
ATOM 2089 C CA . ASP A 1 263 ? -20.366 10.458 19.848 1.00 92.06 263 ASP A CA 1
ATOM 2090 C C . ASP A 1 263 ? -21.043 9.648 20.953 1.00 92.06 263 ASP A C 1
ATOM 2092 O O . ASP A 1 263 ? -21.848 10.200 21.685 1.00 92.06 263 ASP A O 1
ATOM 2096 N N . LYS A 1 264 ? -20.717 8.361 21.117 1.00 95.25 264 LYS A N 1
ATOM 2097 C CA . LYS A 1 264 ? -21.355 7.511 22.128 1.00 95.25 264 LYS A CA 1
ATOM 2098 C C . LYS A 1 264 ? -20.349 7.005 23.153 1.00 95.25 264 LYS A C 1
ATOM 2100 O O . LYS A 1 264 ? -19.265 6.529 22.807 1.00 95.25 264 LYS A O 1
ATOM 2105 N N . LEU A 1 265 ? -20.722 7.068 24.424 1.00 96.00 265 LEU A N 1
ATOM 2106 C CA . LEU A 1 265 ? -20.112 6.301 25.505 1.00 96.00 265 LEU A CA 1
ATOM 2107 C C . LEU A 1 265 ? -20.924 5.018 25.677 1.00 96.00 265 LEU A C 1
ATOM 2109 O O . LEU A 1 265 ? -22.142 5.086 25.799 1.00 96.00 265 LEU A O 1
ATOM 2113 N N . VAL A 1 266 ? -20.271 3.857 25.696 1.00 97.31 266 VAL A N 1
ATOM 2114 C CA . VAL A 1 266 ? -20.929 2.566 25.925 1.00 97.31 266 VAL A CA 1
ATOM 2115 C C . VAL A 1 266 ? -20.371 1.890 27.171 1.00 97.31 266 VAL A C 1
ATOM 2117 O O . VAL A 1 266 ? -19.158 1.820 27.356 1.00 97.31 266 VAL A O 1
ATOM 2120 N N . ILE A 1 267 ? -21.264 1.356 28.002 1.00 97.75 267 ILE A N 1
ATOM 2121 C CA . ILE A 1 267 ? -20.956 0.480 29.134 1.00 97.75 267 ILE A CA 1
ATOM 2122 C C . ILE A 1 267 ? -21.490 -0.914 28.809 1.00 97.75 267 ILE A C 1
ATOM 2124 O O . ILE A 1 267 ? -22.661 -1.072 28.465 1.00 97.75 267 ILE A O 1
ATOM 2128 N N . ILE A 1 268 ? -20.641 -1.933 28.940 1.00 97.25 268 ILE A N 1
ATOM 2129 C CA . ILE A 1 268 ? -20.998 -3.344 28.764 1.00 97.25 268 ILE A CA 1
ATOM 2130 C C . ILE A 1 268 ? -20.588 -4.083 30.034 1.00 97.25 268 ILE A C 1
ATOM 2132 O O . ILE A 1 268 ? -19.417 -4.393 30.231 1.00 97.25 268 ILE A O 1
ATOM 2136 N N . SER A 1 269 ? -21.554 -4.350 30.914 1.00 96.69 269 SER A N 1
ATOM 2137 C CA . SER A 1 269 ? -21.298 -4.976 32.216 1.00 96.69 269 SER A CA 1
ATOM 2138 C C . SER A 1 269 ? -22.503 -5.773 32.709 1.00 96.69 269 SER A C 1
ATOM 2140 O O . SER A 1 269 ? -23.647 -5.495 32.349 1.00 96.69 269 SER A O 1
ATOM 2142 N N . LYS A 1 270 ? -22.259 -6.762 33.575 1.00 96.31 270 LYS A N 1
ATOM 2143 C CA . LYS A 1 270 ? -23.321 -7.446 34.339 1.00 96.31 270 LYS A CA 1
ATOM 2144 C C . LYS A 1 270 ? -23.902 -6.562 35.444 1.00 96.31 270 LYS A C 1
ATOM 2146 O O . LYS A 1 270 ? -25.042 -6.766 35.845 1.00 96.31 270 LYS A O 1
ATOM 2151 N N . LYS A 1 271 ? -23.112 -5.597 35.915 1.00 96.56 271 LYS A N 1
ATOM 2152 C CA . LYS A 1 271 ? -23.459 -4.629 36.954 1.00 96.56 271 LYS A CA 1
ATOM 2153 C C . LYS A 1 271 ? -23.040 -3.233 36.486 1.00 96.56 271 LYS A C 1
ATOM 2155 O O . LYS A 1 271 ? -21.986 -2.743 36.889 1.00 96.56 271 LYS A O 1
ATOM 2160 N N . PRO A 1 272 ? -23.761 -2.633 35.525 1.00 96.12 272 PRO A N 1
ATOM 2161 C CA . PRO A 1 272 ? -23.398 -1.315 35.012 1.00 96.12 272 PRO A CA 1
ATOM 2162 C C . PRO A 1 272 ? -23.415 -0.231 36.094 1.00 96.12 272 PRO A C 1
ATOM 2164 O O . PRO A 1 272 ? -22.679 0.738 35.974 1.00 96.12 272 PRO A O 1
ATOM 2167 N N . GLU A 1 273 ? -24.191 -0.415 37.160 1.00 94.75 273 GLU A N 1
ATOM 2168 C CA . GLU A 1 273 ? -24.301 0.521 38.275 1.00 94.75 273 GLU A CA 1
ATOM 2169 C C . GLU A 1 273 ? -22.939 0.708 38.981 1.00 94.75 273 GLU A C 1
ATOM 2171 O O . GLU A 1 273 ? -22.513 1.840 39.191 1.00 94.75 273 GLU A O 1
ATOM 2176 N N . GLU A 1 274 ? -22.180 -0.376 39.201 1.00 94.94 274 GLU A N 1
ATOM 2177 C CA . GLU A 1 274 ? -20.810 -0.320 39.755 1.00 94.94 274 GLU A CA 1
ATOM 2178 C C . GLU A 1 274 ? -19.824 0.400 38.809 1.00 94.94 274 GLU A C 1
ATOM 2180 O O . GLU A 1 274 ? -18.824 0.969 39.243 1.00 94.94 274 GLU A O 1
ATOM 2185 N N . VAL A 1 275 ? -20.069 0.361 37.494 1.00 95.19 275 VAL A N 1
ATOM 2186 C CA . VAL A 1 275 ? -19.224 1.051 36.502 1.00 95.19 275 VAL A CA 1
ATOM 2187 C C . VAL A 1 275 ? -19.520 2.549 36.492 1.00 95.19 275 VAL A C 1
ATOM 2189 O O . VAL A 1 275 ? -18.593 3.351 36.418 1.00 95.19 275 VAL A O 1
ATOM 2192 N N . ILE A 1 276 ? -20.796 2.923 36.596 1.00 94.06 276 ILE A N 1
ATOM 2193 C CA . ILE A 1 276 ? -21.228 4.321 36.708 1.00 94.06 276 ILE A CA 1
ATOM 2194 C C . ILE A 1 276 ? -20.664 4.940 37.989 1.00 94.06 276 ILE A C 1
ATOM 2196 O O . ILE A 1 276 ? -20.092 6.024 37.942 1.00 94.06 276 ILE A O 1
ATOM 2200 N N . GLU A 1 277 ? -20.737 4.221 39.109 1.00 91.44 277 GLU A N 1
ATOM 2201 C CA . GLU A 1 277 ? -20.148 4.655 40.376 1.00 91.44 277 GLU A CA 1
ATOM 2202 C C . GLU A 1 277 ? -18.637 4.910 40.238 1.00 91.44 277 GLU A C 1
ATOM 2204 O O . GLU A 1 277 ? -18.153 5.978 40.605 1.00 91.44 277 GLU A O 1
ATOM 2209 N N . LYS A 1 278 ? -17.896 4.000 39.589 1.00 92.25 278 LYS A N 1
ATOM 2210 C CA . LYS A 1 278 ? -16.467 4.205 39.285 1.00 92.25 278 LYS A CA 1
ATOM 2211 C C . LYS A 1 278 ? -16.198 5.436 38.417 1.00 92.25 278 LYS A C 1
ATOM 2213 O O . LYS A 1 278 ? -15.188 6.107 38.620 1.00 92.25 278 LYS A O 1
ATOM 2218 N N . LEU A 1 279 ? -17.059 5.733 37.444 1.00 91.69 279 LEU A N 1
ATOM 2219 C CA . LEU A 1 279 ? -16.933 6.946 36.630 1.00 91.69 279 LEU A CA 1
ATOM 2220 C C . LEU A 1 279 ? -17.175 8.202 37.477 1.00 91.69 279 LEU A C 1
ATOM 2222 O O . LEU A 1 279 ? -16.382 9.137 37.404 1.00 91.69 279 LEU A O 1
ATOM 2226 N N . ASN A 1 280 ? -18.192 8.201 38.339 1.00 88.94 280 ASN A N 1
ATOM 2227 C CA . ASN A 1 280 ? -18.456 9.311 39.259 1.00 88.94 280 ASN A CA 1
ATOM 2228 C C . ASN A 1 280 ? -17.276 9.541 40.215 1.00 88.94 280 ASN A C 1
ATOM 2230 O O . ASN A 1 280 ? -16.826 10.667 40.399 1.00 88.94 280 ASN A O 1
ATOM 2234 N N . HIS A 1 281 ? -16.713 8.470 40.765 1.00 88.25 281 HIS A N 1
ATOM 2235 C CA . HIS A 1 281 ? -15.521 8.508 41.611 1.00 88.25 281 HIS A CA 1
ATOM 2236 C C . HIS A 1 281 ? -14.325 9.155 40.899 1.00 88.25 281 HIS A C 1
ATOM 2238 O O . HIS A 1 281 ? -13.665 10.045 41.432 1.00 88.25 281 HIS A O 1
ATOM 2244 N N . LYS A 1 282 ? -14.116 8.798 39.631 1.00 89.31 282 LYS A N 1
ATOM 2245 C CA . LYS A 1 282 ? -13.080 9.394 38.787 1.00 89.31 282 LYS A CA 1
ATOM 2246 C C . LYS A 1 282 ? -13.325 10.874 38.478 1.00 89.31 282 LYS A C 1
ATOM 2248 O O . LYS A 1 282 ? -12.370 11.642 38.381 1.00 89.31 282 LYS A O 1
ATOM 2253 N N . PHE A 1 283 ? -14.581 11.288 38.305 1.00 88.00 283 PHE A N 1
ATOM 2254 C CA . PHE A 1 283 ? -14.930 12.706 38.173 1.00 88.00 283 PHE A CA 1
ATOM 2255 C C . PHE A 1 283 ? -14.514 13.485 39.426 1.00 88.00 283 PHE A C 1
ATOM 2257 O O . PHE A 1 283 ? -13.879 14.535 39.319 1.00 88.00 283 PHE A O 1
ATOM 2264 N N . ILE A 1 284 ? -14.834 12.945 40.607 1.00 85.50 284 ILE A N 1
ATOM 2265 C CA . ILE A 1 284 ? -14.511 13.556 41.901 1.00 85.50 284 ILE A CA 1
ATOM 2266 C C . ILE A 1 284 ? -12.999 13.707 42.054 1.00 85.50 284 ILE A C 1
ATOM 2268 O O . ILE A 1 284 ? -12.530 14.816 42.301 1.00 85.50 284 ILE A O 1
ATOM 2272 N N . ASP A 1 285 ? -12.233 12.638 41.834 1.00 87.19 285 ASP A N 1
ATOM 2273 C CA . ASP A 1 285 ? -10.773 12.684 41.961 1.00 87.19 285 ASP A CA 1
ATOM 2274 C C . ASP A 1 285 ? -10.139 13.710 41.016 1.00 87.19 285 ASP A C 1
ATOM 2276 O O . ASP A 1 285 ? -9.296 14.500 41.438 1.00 87.19 285 ASP A O 1
ATOM 2280 N N . ASN A 1 286 ? -10.585 13.763 39.758 1.00 86.75 286 ASN A N 1
ATOM 2281 C CA . ASN A 1 286 ? -10.078 14.739 38.793 1.00 86.75 286 ASN A CA 1
ATOM 2282 C C . ASN A 1 286 ? -10.447 16.180 39.160 1.00 86.75 286 ASN A C 1
ATOM 2284 O O . ASN A 1 286 ? -9.642 17.091 38.969 1.00 86.75 286 ASN A O 1
ATOM 2288 N N . THR A 1 287 ? -11.654 16.397 39.682 1.00 83.31 287 THR A N 1
ATOM 2289 C CA . THR A 1 287 ? -12.114 17.724 40.114 1.00 83.31 287 THR A CA 1
ATOM 2290 C C . THR A 1 287 ? -11.308 18.211 41.312 1.00 83.31 287 THR A C 1
ATOM 2292 O O . THR A 1 287 ? -10.860 19.355 41.333 1.00 83.31 287 THR A O 1
ATOM 2295 N N . LEU A 1 288 ? -11.063 17.332 42.285 1.00 83.38 288 LEU A N 1
ATOM 2296 C CA . LEU A 1 288 ? -10.258 17.646 43.464 1.00 83.38 288 LEU A CA 1
ATOM 2297 C C . LEU A 1 288 ? -8.790 17.885 43.110 1.00 83.38 288 LEU A C 1
ATOM 2299 O O . LEU A 1 288 ? -8.200 18.838 43.612 1.00 83.38 288 LEU A O 1
ATOM 2303 N N . ALA A 1 289 ? -8.219 17.073 42.217 1.00 86.44 289 ALA A N 1
ATOM 2304 C CA . ALA A 1 289 ? -6.860 17.278 41.728 1.00 86.44 289 ALA A CA 1
ATOM 2305 C C . ALA A 1 289 ? -6.711 18.652 41.053 1.00 86.44 289 ALA A C 1
ATOM 2307 O O . ALA A 1 289 ? -5.783 19.384 41.379 1.00 86.44 289 ALA A O 1
ATOM 2308 N N . LYS A 1 290 ? -7.660 19.043 40.191 1.00 85.00 290 LYS A N 1
ATOM 2309 C CA . LYS A 1 290 ? -7.664 20.371 39.551 1.00 85.00 290 LYS A CA 1
ATOM 2310 C C . LYS A 1 290 ? -7.830 21.516 40.545 1.00 85.00 290 LYS A C 1
ATOM 2312 O O . LYS A 1 290 ? -7.137 22.518 40.435 1.00 85.00 290 LYS A O 1
ATOM 2317 N N . ALA A 1 291 ? -8.716 21.371 41.531 1.00 82.50 291 ALA A N 1
ATOM 2318 C CA . ALA A 1 291 ? -8.894 22.385 42.571 1.00 82.50 291 ALA A CA 1
ATOM 2319 C C . ALA A 1 291 ? -7.590 22.632 43.350 1.00 82.50 291 ALA A C 1
ATOM 2321 O O . ALA A 1 291 ? -7.278 23.767 43.700 1.00 82.50 291 ALA A O 1
ATOM 2322 N N . GLN A 1 292 ? -6.808 21.572 43.587 1.00 84.56 292 GLN A N 1
ATOM 2323 C CA . GLN A 1 292 ? -5.507 21.666 44.248 1.00 84.56 292 GLN A CA 1
ATOM 2324 C C . GLN A 1 292 ? -4.425 22.282 43.358 1.00 84.56 292 GLN A C 1
ATOM 2326 O O . GLN A 1 292 ? -3.617 23.061 43.854 1.00 84.56 292 GLN A O 1
ATOM 2331 N N . THR A 1 293 ? -4.365 21.917 42.074 1.00 86.38 293 THR A N 1
ATOM 2332 C CA . THR A 1 293 ? -3.296 22.381 41.175 1.00 86.38 293 THR A CA 1
ATOM 2333 C C . THR A 1 293 ? -3.512 23.796 40.672 1.00 86.38 293 THR A C 1
ATOM 2335 O O . THR A 1 293 ? -2.548 24.544 40.539 1.00 86.38 293 THR A O 1
ATOM 2338 N N . ASP A 1 294 ? -4.761 24.151 40.380 1.00 81.50 294 ASP A N 1
ATOM 2339 C CA . ASP A 1 294 ? -5.094 25.383 39.668 1.00 81.50 294 ASP A CA 1
ATOM 2340 C C . ASP A 1 294 ? -5.488 26.514 40.637 1.00 81.50 294 ASP A C 1
ATOM 2342 O O . ASP A 1 294 ? -5.787 27.621 40.195 1.00 81.50 294 ASP A O 1
ATOM 2346 N N . GLU A 1 295 ? -5.506 26.236 41.949 1.00 79.81 295 GLU A N 1
ATOM 2347 C CA . GLU A 1 295 ? -5.993 27.136 43.010 1.00 79.81 295 GLU A CA 1
ATOM 2348 C C . GLU A 1 295 ? -7.422 27.660 42.742 1.00 79.81 295 GLU A C 1
ATOM 2350 O O . GLU A 1 295 ? -7.802 28.764 43.133 1.00 79.81 295 GLU A O 1
ATOM 2355 N N . VAL A 1 296 ? -8.241 26.854 42.060 1.00 82.12 296 VAL A N 1
ATOM 2356 C CA . VAL A 1 296 ? -9.623 27.192 41.696 1.00 82.12 296 VAL A CA 1
ATOM 2357 C C . VAL A 1 296 ? -10.592 26.604 42.718 1.00 82.12 296 VAL A C 1
ATOM 2359 O O . VAL A 1 296 ? -10.454 25.454 43.137 1.00 82.12 296 VAL A O 1
ATOM 2362 N N . SER A 1 297 ? -11.624 27.367 43.095 1.00 84.75 297 SER A N 1
ATOM 2363 C CA . SER A 1 297 ? -12.657 26.857 43.998 1.00 84.75 297 SER A CA 1
ATOM 2364 C C . SER A 1 297 ? -13.424 25.688 43.371 1.00 84.75 297 SER A C 1
ATOM 2366 O O . SER A 1 297 ? -13.756 25.683 42.182 1.00 84.75 297 SER A O 1
ATOM 2368 N N . ILE A 1 298 ? -13.758 24.693 44.195 1.00 79.75 298 ILE A N 1
ATOM 2369 C CA . ILE A 1 298 ? -14.548 23.528 43.768 1.00 79.75 298 ILE A CA 1
ATOM 2370 C C . ILE A 1 298 ? -15.889 23.980 43.172 1.00 79.75 298 ILE A C 1
ATOM 2372 O O . ILE A 1 298 ? -16.319 23.453 42.156 1.00 79.75 298 ILE A O 1
ATOM 2376 N N . GLU A 1 299 ? -16.519 25.003 43.747 1.00 80.38 299 GLU A N 1
ATOM 2377 C CA . GLU A 1 299 ? -17.785 25.571 43.267 1.00 80.38 299 GLU A CA 1
ATOM 2378 C C . GLU A 1 299 ? -17.684 26.092 41.830 1.00 80.38 299 GLU A C 1
ATOM 2380 O O . GLU A 1 299 ? -18.589 25.861 41.027 1.00 80.38 299 GLU A O 1
ATOM 2385 N N . HIS A 1 300 ? -16.565 26.733 41.476 1.00 78.38 300 HIS A N 1
ATOM 2386 C CA . HIS A 1 300 ? -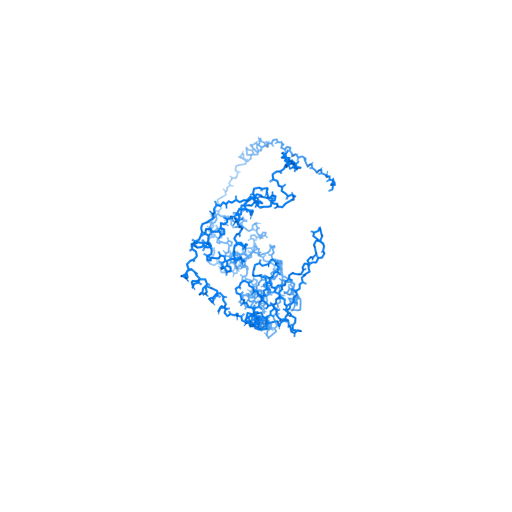16.330 27.177 40.108 1.00 78.38 300 HIS A CA 1
ATOM 2387 C C . HIS A 1 300 ? -16.192 25.984 39.153 1.00 78.38 300 HIS A C 1
ATOM 2389 O O . HIS A 1 300 ? -16.840 25.960 38.106 1.00 78.38 300 HIS A O 1
ATOM 2395 N N . LEU A 1 301 ? -15.419 24.959 39.529 1.00 75.69 301 LEU A N 1
ATOM 2396 C CA . LEU A 1 301 ? -15.243 23.748 38.717 1.00 75.69 301 LEU A CA 1
ATOM 2397 C C . LEU A 1 301 ? -16.557 22.973 38.530 1.00 75.69 301 LEU A C 1
ATOM 2399 O O . LEU A 1 301 ? -16.837 22.502 37.429 1.00 75.69 301 LEU A O 1
ATOM 2403 N N . LEU A 1 302 ? -17.386 22.889 39.572 1.00 79.56 302 LEU A N 1
ATOM 2404 C CA . LEU A 1 302 ? -18.706 22.259 39.503 1.00 79.56 302 LEU A CA 1
ATOM 2405 C C . LEU A 1 302 ? -19.671 23.046 38.610 1.00 79.56 302 LEU A C 1
ATOM 2407 O O . LEU A 1 302 ? -20.404 22.438 37.830 1.00 79.56 302 LEU A O 1
ATOM 2411 N N . SER A 1 303 ? -19.614 24.385 38.647 1.00 78.50 303 SER A N 1
ATOM 2412 C CA . SER A 1 303 ? -20.426 25.234 37.766 1.00 78.50 303 SER A CA 1
ATOM 2413 C C . SER A 1 303 ? -20.129 24.997 36.280 1.00 78.50 303 SER A C 1
ATOM 2415 O O . SER A 1 303 ? -21.043 25.017 35.461 1.00 78.50 303 SER A O 1
ATOM 2417 N N . LEU A 1 304 ? -18.872 24.691 35.931 1.00 74.12 304 LEU A N 1
ATOM 2418 C CA . LEU A 1 304 ? -18.464 24.380 34.556 1.00 74.12 304 LEU A CA 1
ATOM 2419 C C . LEU A 1 304 ? -18.964 23.007 34.078 1.00 74.12 304 LEU A C 1
ATOM 2421 O O . LEU A 1 304 ? -19.159 22.818 32.880 1.00 74.12 304 LEU A O 1
ATOM 2425 N N . GLY A 1 305 ? -19.165 22.059 34.997 1.00 70.06 305 GLY A N 1
ATOM 2426 C CA . GLY A 1 305 ? -19.702 20.722 34.715 1.00 70.06 305 GLY A CA 1
ATOM 2427 C C . GLY A 1 305 ? -21.227 20.617 34.818 1.00 70.06 305 GLY A C 1
ATOM 2428 O O . GLY A 1 305 ? -21.754 19.509 34.715 1.00 70.06 305 GLY A O 1
ATOM 2429 N N . ASN A 1 306 ? -21.926 21.738 35.054 1.00 76.31 306 ASN A N 1
ATOM 2430 C CA . ASN A 1 306 ? -23.358 21.784 35.380 1.00 76.31 306 ASN A CA 1
ATOM 2431 C C . ASN A 1 306 ? -23.743 20.852 36.545 1.00 76.31 306 ASN A C 1
ATOM 2433 O O . ASN A 1 306 ? -24.818 20.260 36.539 1.00 76.31 306 ASN A O 1
ATOM 2437 N N . VAL A 1 307 ? -22.860 20.705 37.536 1.00 78.50 307 VAL A N 1
ATOM 2438 C CA . VAL A 1 307 ? -23.086 19.839 38.698 1.00 78.50 307 VAL A CA 1
ATOM 2439 C C . VAL A 1 307 ? -23.509 20.682 39.893 1.00 78.50 307 VAL A C 1
ATOM 2441 O O . VAL A 1 307 ? -22.798 21.608 40.288 1.00 78.50 307 VAL A O 1
ATOM 2444 N N . GLU A 1 308 ? -24.640 20.354 40.519 1.00 80.62 308 GLU A N 1
ATOM 2445 C CA . GLU A 1 308 ? -25.037 21.033 41.750 1.00 80.62 308 GLU A CA 1
ATOM 2446 C C . GLU A 1 308 ? -24.112 20.636 42.914 1.00 80.62 308 GLU A C 1
ATOM 2448 O O . GLU A 1 308 ? -23.839 19.458 43.160 1.00 80.62 308 GLU A O 1
ATOM 2453 N N . LEU A 1 309 ? -23.667 21.621 43.706 1.00 77.12 309 LEU A N 1
ATOM 2454 C CA . LEU A 1 309 ? -22.803 21.394 44.876 1.00 77.12 309 LEU A CA 1
ATOM 2455 C C . LEU A 1 309 ? -23.397 20.372 45.857 1.00 77.12 309 LEU A C 1
ATOM 2457 O O . LEU A 1 309 ? -22.664 19.643 46.526 1.00 77.12 309 LEU A O 1
ATOM 2461 N N . LYS A 1 310 ? -24.729 20.323 45.949 1.00 80.56 310 LYS A N 1
ATOM 2462 C CA . LYS A 1 310 ? -25.449 19.367 46.787 1.00 80.56 310 LYS A CA 1
ATOM 2463 C C . LYS A 1 310 ? -25.217 17.926 46.322 1.00 80.56 310 LYS A C 1
ATOM 2465 O O . LYS A 1 310 ? -24.841 17.098 47.145 1.00 80.56 310 LYS A O 1
ATOM 2470 N N . GLU A 1 311 ? -25.357 17.654 45.027 1.00 75.38 311 GLU A N 1
ATOM 2471 C CA . GLU A 1 311 ? -25.142 16.322 44.447 1.00 75.38 311 GLU A CA 1
ATOM 2472 C C . GLU A 1 311 ? -23.682 15.872 44.600 1.00 75.38 311 GLU A C 1
ATOM 2474 O O . GLU A 1 311 ? -23.402 14.729 44.963 1.00 75.38 311 GLU A O 1
ATOM 2479 N N . PHE A 1 312 ? -22.732 16.796 44.416 1.00 79.00 312 PHE A N 1
ATOM 2480 C CA . PHE A 1 312 ? -21.313 16.517 44.644 1.00 79.00 312 PHE A CA 1
ATOM 2481 C C . PHE A 1 312 ? -21.016 16.155 46.108 1.00 79.00 312 PHE A C 1
ATOM 2483 O O . PHE A 1 312 ? -20.280 15.207 46.387 1.00 79.00 312 PHE A O 1
ATOM 2490 N N . LYS A 1 313 ? -21.615 16.879 47.064 1.00 78.00 313 LYS A N 1
ATOM 2491 C CA . LYS A 1 313 ? -21.487 16.588 48.503 1.00 78.00 313 LYS A CA 1
ATOM 2492 C C . LYS A 1 313 ? -22.121 15.250 48.886 1.00 78.00 313 LYS A C 1
ATOM 2494 O O . LYS A 1 313 ? -21.575 14.547 49.737 1.00 78.00 313 LYS A O 1
ATOM 2499 N N . GLU A 1 314 ? -23.248 14.892 48.275 1.00 77.62 314 GLU A N 1
ATOM 2500 C CA . GLU A 1 314 ? -23.904 13.597 48.487 1.00 77.62 314 GLU A CA 1
ATOM 2501 C C . GLU A 1 314 ? -23.012 12.438 48.016 1.00 77.62 314 GLU A C 1
ATOM 2503 O O . GLU A 1 314 ? -22.805 11.485 48.769 1.00 77.62 314 GLU A O 1
ATOM 2508 N N . LEU A 1 315 ? -22.383 12.563 46.843 1.00 71.69 315 LEU A N 1
ATOM 2509 C CA . LEU A 1 315 ? -21.423 11.576 46.338 1.00 71.69 315 LEU A CA 1
ATOM 2510 C C . LEU A 1 315 ? -20.163 11.468 47.207 1.00 71.69 315 LEU A C 1
ATOM 2512 O O . LEU A 1 315 ? -19.722 10.361 47.518 1.00 71.69 315 LEU A O 1
ATOM 2516 N N . LEU A 1 316 ? -19.610 12.595 47.667 1.00 74.06 316 LEU A N 1
ATOM 2517 C CA . LEU A 1 316 ? -18.478 12.597 48.603 1.00 74.06 316 LEU A CA 1
ATOM 2518 C C . LEU A 1 316 ? -18.785 11.833 49.897 1.00 74.06 316 LEU A C 1
ATOM 2520 O O . LEU A 1 316 ? -17.895 11.205 50.468 1.00 74.06 316 LEU A O 1
ATOM 2524 N N . CYS A 1 317 ? -20.039 11.844 50.359 1.00 68.25 317 CYS A N 1
ATOM 2525 C CA . CYS A 1 317 ? -20.433 11.085 51.545 1.00 68.25 317 CYS A CA 1
ATOM 2526 C C . CYS A 1 317 ? -20.385 9.564 51.331 1.00 68.25 317 CYS A C 1
ATOM 2528 O O . CYS A 1 317 ? -20.310 8.832 52.317 1.00 68.25 317 CYS A O 1
ATOM 2530 N N . HIS A 1 318 ? -20.447 9.084 50.086 1.00 67.62 318 HIS A N 1
ATOM 2531 C CA . HIS A 1 318 ? -20.332 7.663 49.735 1.00 67.62 318 HIS A CA 1
ATOM 2532 C C . HIS A 1 318 ? -18.891 7.257 49.373 1.00 67.62 318 HIS A C 1
ATOM 2534 O O . HIS A 1 318 ? -18.545 6.085 49.492 1.00 67.62 318 HIS A O 1
ATOM 2540 N N . TYR A 1 319 ? -18.031 8.220 49.020 1.00 66.56 319 TYR A N 1
ATOM 2541 C CA . TYR A 1 319 ? -16.681 8.004 48.482 1.00 66.56 319 TYR A CA 1
ATOM 2542 C C . TYR A 1 319 ? -15.549 7.904 49.529 1.00 66.56 319 TYR A C 1
ATOM 2544 O O . TYR A 1 319 ? -14.385 8.097 49.200 1.00 66.56 319 TYR A O 1
ATOM 2552 N N . ASP A 1 320 ? -15.872 7.558 50.779 1.00 63.81 320 ASP A N 1
ATOM 2553 C CA . ASP A 1 320 ? -14.972 7.585 51.950 1.00 63.81 320 ASP A CA 1
ATOM 2554 C C . ASP A 1 320 ? -14.765 8.996 52.541 1.00 63.81 320 ASP A C 1
ATOM 2556 O O . ASP A 1 320 ? -13.849 9.761 52.220 1.00 63.81 320 ASP A O 1
ATOM 2560 N N . LYS A 1 321 ? -15.686 9.336 53.447 1.00 56.03 321 LYS A N 1
ATOM 2561 C CA . LYS A 1 321 ? -15.882 10.659 54.052 1.00 56.03 321 LYS A CA 1
ATOM 2562 C C . LYS A 1 321 ? -14.639 11.188 54.786 1.00 56.03 321 LYS A C 1
ATOM 2564 O O . LYS A 1 321 ? -14.423 12.399 54.830 1.00 56.03 321 LYS A O 1
ATOM 2569 N N . GLU A 1 322 ? -13.821 10.307 55.363 1.00 56.62 322 GLU A N 1
ATOM 2570 C CA . GLU A 1 322 ? -12.723 10.700 56.258 1.00 56.62 322 GLU A CA 1
ATOM 2571 C C . GLU A 1 322 ? -11.494 11.237 55.518 1.00 56.62 322 GLU A C 1
ATOM 2573 O O . GLU A 1 322 ? -10.825 12.150 56.006 1.00 56.62 322 GLU A O 1
ATOM 2578 N N . LYS A 1 323 ? -11.219 10.744 54.307 1.00 62.38 323 LYS A N 1
ATOM 2579 C CA . LYS A 1 323 ? -10.048 11.173 53.532 1.00 62.38 323 LYS A CA 1
ATOM 2580 C C . LYS A 1 323 ? -10.171 12.624 53.050 1.00 62.38 323 LYS A C 1
ATOM 2582 O O . LYS A 1 323 ? -9.175 13.349 53.011 1.00 62.38 323 LYS A O 1
ATOM 2587 N N . TYR A 1 324 ? -11.388 13.068 52.734 1.00 60.69 324 TYR A N 1
ATOM 2588 C CA . TYR A 1 324 ? -11.631 14.323 52.013 1.00 60.69 324 TYR A CA 1
ATOM 2589 C C . TYR A 1 324 ? -12.178 15.468 52.876 1.00 60.69 324 TYR A C 1
ATOM 2591 O O . TYR A 1 324 ? -11.965 16.630 52.530 1.00 60.69 324 TYR A O 1
ATOM 2599 N N . LEU A 1 325 ? -12.783 15.184 54.038 1.00 59.59 325 LEU A N 1
ATOM 2600 C CA . LEU A 1 325 ? -13.163 16.226 55.008 1.00 59.59 325 LEU A CA 1
ATOM 2601 C C . LEU A 1 325 ? -11.960 17.065 55.479 1.00 59.59 325 LEU A C 1
ATOM 2603 O O . LEU A 1 325 ? -12.120 18.230 55.814 1.00 59.59 325 LEU A O 1
ATOM 2607 N N . SER A 1 326 ? -10.744 16.514 55.430 1.00 61.50 326 SER A N 1
ATOM 2608 C CA . SER A 1 326 ? -9.501 17.235 55.744 1.00 61.50 326 SER A CA 1
ATOM 2609 C C . SER A 1 326 ? -9.173 18.394 54.784 1.00 61.50 326 SER A C 1
ATOM 2611 O O . SER A 1 326 ? -8.428 19.300 55.159 1.00 61.50 326 SER A O 1
ATOM 2613 N N . HIS A 1 327 ? -9.711 18.369 53.558 1.00 55.72 327 HIS A N 1
ATOM 2614 C CA . HIS A 1 327 ? -9.480 19.389 52.526 1.00 55.72 327 HIS A CA 1
ATOM 2615 C C . HIS A 1 327 ? -10.486 20.539 52.591 1.00 55.72 327 HIS A C 1
ATOM 2617 O O . HIS A 1 327 ? -10.177 21.650 52.170 1.00 55.72 327 HIS A O 1
ATOM 2623 N N . PHE A 1 328 ? -11.661 20.295 53.169 1.00 57.12 328 PHE A N 1
ATOM 2624 C CA . PHE A 1 328 ? -12.590 21.345 53.560 1.00 57.12 328 PHE A CA 1
ATOM 2625 C C . PHE A 1 328 ? -12.215 21.800 54.970 1.00 57.12 328 PHE A C 1
ATOM 2627 O O . PHE A 1 328 ? -12.843 21.413 55.951 1.00 57.12 328 PHE A O 1
ATOM 2634 N N . LYS A 1 329 ? -11.161 22.616 55.096 1.00 54.44 329 LYS A N 1
ATOM 2635 C CA . LYS A 1 329 ? -11.027 23.425 56.309 1.00 54.44 329 LYS A CA 1
ATOM 2636 C C . LYS A 1 329 ? -12.223 24.366 56.319 1.00 54.44 329 LYS A C 1
ATOM 2638 O O . LYS A 1 329 ? -12.315 25.235 55.458 1.00 54.44 329 LYS A O 1
ATOM 2643 N N . GLU A 1 330 ? -13.152 24.155 57.245 1.00 46.03 330 GLU A N 1
ATOM 2644 C CA . GLU A 1 330 ? -14.133 25.174 57.596 1.00 46.03 330 GLU A CA 1
ATOM 2645 C C . GLU A 1 330 ? -13.337 26.410 58.023 1.00 46.03 330 GLU A C 1
ATOM 2647 O O . GLU A 1 330 ? -12.805 26.465 59.133 1.00 46.03 330 GLU A O 1
ATOM 2652 N N . GLU A 1 331 ? -13.175 27.386 57.127 1.00 43.88 331 GLU A N 1
ATOM 2653 C CA . GLU A 1 331 ? -12.885 28.727 57.603 1.00 43.88 331 GLU A CA 1
ATOM 2654 C C . GLU A 1 331 ? -14.115 29.154 58.409 1.00 43.88 331 GLU A C 1
ATOM 2656 O O . GLU A 1 331 ? -15.239 29.063 57.899 1.00 43.88 331 GLU A O 1
ATOM 2661 N N . PRO A 1 332 ? -13.946 29.535 59.687 1.00 39.56 332 PRO A N 1
ATOM 2662 C CA . PRO A 1 332 ? -15.063 30.004 60.480 1.00 39.56 332 PRO A CA 1
ATOM 2663 C C . PRO A 1 332 ? -15.655 31.201 59.747 1.00 39.56 332 PRO A C 1
ATOM 2665 O O . PRO A 1 332 ? -14.954 32.174 59.475 1.00 39.56 332 PRO A O 1
ATOM 2668 N N . VAL A 1 333 ? -16.938 31.104 59.404 1.00 39.00 333 VAL A N 1
ATOM 2669 C CA . VAL A 1 333 ? -17.698 32.193 58.795 1.00 39.00 333 VAL A CA 1
ATOM 2670 C C . VAL A 1 333 ? -17.741 33.336 59.809 1.00 39.00 333 VAL A C 1
ATOM 2672 O O . VAL A 1 333 ? -18.617 33.389 60.667 1.00 39.00 333 VAL A O 1
ATOM 2675 N N . SER A 1 334 ? -16.753 34.228 59.766 1.00 42.91 334 SER A N 1
ATOM 2676 C CA . SER A 1 334 ? -16.858 35.534 60.400 1.00 42.91 334 SER A CA 1
ATOM 2677 C C . SER A 1 334 ? -17.860 36.333 59.582 1.00 42.91 334 SER A C 1
ATOM 2679 O O . SER A 1 334 ? -17.668 36.488 58.376 1.00 42.91 334 SER A O 1
ATOM 2681 N N . GLU A 1 335 ? -18.930 36.795 60.225 1.00 41.84 335 GLU A N 1
ATOM 2682 C CA . GLU A 1 335 ? -19.916 37.707 59.650 1.00 41.84 335 GLU A CA 1
ATOM 2683 C C . GLU A 1 335 ? -19.194 38.869 58.954 1.00 41.84 335 GLU A C 1
ATOM 2685 O O . GLU A 1 335 ? -18.602 39.737 59.593 1.00 41.84 335 GLU A O 1
ATOM 2690 N N . ILE A 1 336 ? -19.193 38.851 57.622 1.00 38.94 336 ILE A N 1
ATOM 2691 C CA . ILE A 1 336 ? -18.760 39.985 56.816 1.00 38.94 336 ILE A CA 1
ATOM 2692 C C . ILE A 1 336 ? -19.954 40.938 56.794 1.00 38.94 336 ILE A C 1
ATOM 2694 O O . ILE A 1 336 ? -20.917 40.714 56.058 1.00 38.94 336 ILE A O 1
ATOM 2698 N N . GLU A 1 337 ? -19.909 41.992 57.611 1.00 43.78 337 GLU A N 1
ATOM 2699 C CA . GLU A 1 337 ? -20.720 43.184 57.363 1.00 43.78 337 GLU A CA 1
ATOM 2700 C C . GLU A 1 337 ? -20.291 43.754 56.007 1.00 43.78 337 GLU A C 1
ATOM 2702 O O . GLU A 1 337 ? -19.183 44.262 55.830 1.00 43.78 337 GLU A O 1
ATOM 2707 N N . VAL A 1 338 ? -21.159 43.591 55.011 1.00 40.62 338 VAL A N 1
ATOM 2708 C CA . VAL A 1 338 ? -20.956 44.148 53.677 1.00 40.62 338 VAL A CA 1
ATOM 2709 C C . VAL A 1 338 ? -21.234 45.645 53.756 1.00 40.62 338 VAL A C 1
ATOM 2711 O O . VAL A 1 338 ? -22.386 46.060 53.877 1.00 40.62 338 VAL A O 1
ATOM 2714 N N . ASP A 1 339 ? -20.176 46.448 53.677 1.00 48.94 339 ASP A N 1
ATOM 2715 C CA . ASP A 1 339 ? -20.267 47.899 53.526 1.00 48.94 339 ASP A CA 1
ATOM 2716 C C . ASP A 1 339 ? -20.846 48.231 52.137 1.00 48.94 339 ASP A C 1
ATOM 2718 O O . ASP A 1 339 ? -20.178 48.127 51.100 1.00 48.94 339 ASP A O 1
ATOM 2722 N N . LEU A 1 340 ? -22.144 48.544 52.112 1.00 49.97 340 LEU A N 1
ATOM 2723 C CA . LEU A 1 340 ? -22.933 48.773 50.899 1.00 49.97 340 LEU A CA 1
ATOM 2724 C C . LEU A 1 340 ? -22.480 50.020 50.117 1.00 49.97 340 LEU A C 1
ATOM 2726 O O . LEU A 1 340 ? -22.756 50.105 48.918 1.00 49.97 340 LEU A O 1
ATOM 2730 N N . ASP A 1 341 ? -21.708 50.922 50.729 1.00 54.50 341 ASP A N 1
ATOM 2731 C CA . ASP A 1 341 ? -21.263 52.166 50.091 1.00 54.50 341 ASP A CA 1
ATOM 2732 C C . ASP A 1 341 ? -20.112 51.948 49.082 1.00 54.50 341 ASP A C 1
ATOM 2734 O O . ASP A 1 341 ? -19.908 52.748 48.162 1.00 54.50 341 ASP A O 1
ATOM 2738 N N . ALA A 1 342 ? -19.391 50.822 49.160 1.00 51.34 342 ALA A N 1
ATOM 2739 C CA . ALA A 1 342 ? -18.315 50.492 48.217 1.00 51.34 342 ALA A CA 1
ATOM 2740 C C . ALA A 1 342 ? -18.824 49.946 46.865 1.00 51.34 342 ALA A C 1
ATOM 2742 O O . ALA A 1 342 ? -18.124 50.026 45.848 1.00 51.34 342 ALA A O 1
ATOM 2743 N N . VAL A 1 343 ? -20.047 49.405 46.824 1.00 51.41 343 VAL A N 1
ATOM 2744 C CA . VAL A 1 343 ? -20.606 48.726 45.640 1.00 51.41 343 VAL A CA 1
ATOM 2745 C C . VAL A 1 343 ? -21.068 49.724 44.571 1.00 51.41 343 VAL A C 1
ATOM 2747 O O . VAL A 1 343 ? -20.923 49.455 43.372 1.00 51.41 343 VAL A O 1
ATOM 2750 N N . ASP A 1 344 ? -21.540 50.907 44.966 1.00 52.09 344 ASP A N 1
ATOM 2751 C CA . ASP A 1 344 ? -22.005 51.923 44.014 1.00 52.09 344 ASP A CA 1
ATOM 2752 C C . ASP A 1 344 ? -20.848 52.662 43.317 1.00 52.09 344 ASP A C 1
ATOM 2754 O O . ASP A 1 344 ? -20.938 52.968 42.124 1.00 52.09 344 ASP A O 1
ATOM 2758 N N . SER A 1 345 ? -19.691 52.806 43.974 1.00 55.69 345 SER A N 1
ATOM 2759 C CA . SER A 1 345 ? -18.495 53.421 43.368 1.00 55.69 345 SER A CA 1
ATOM 2760 C C . SER A 1 345 ? -17.878 52.574 42.235 1.00 55.69 345 SER A C 1
ATOM 2762 O O . SER A 1 345 ? -17.237 53.092 41.314 1.00 55.69 345 SER A O 1
ATOM 2764 N N . ILE A 1 346 ? -18.103 51.253 42.248 1.00 53.81 346 ILE A N 1
ATOM 2765 C CA . ILE A 1 346 ? -17.605 50.326 41.218 1.00 53.81 346 ILE A CA 1
ATOM 2766 C C . ILE A 1 346 ? -18.497 50.350 39.965 1.00 53.81 346 ILE A C 1
ATOM 2768 O O . ILE A 1 346 ? -17.981 50.276 38.844 1.00 53.81 346 ILE A O 1
ATOM 2772 N N . LYS A 1 347 ? -19.817 50.530 40.118 1.00 54.38 347 LYS A N 1
ATOM 2773 C CA . LYS A 1 347 ? -20.754 50.616 38.980 1.00 54.38 347 LYS A CA 1
ATOM 2774 C C . LYS A 1 347 ? -20.549 51.880 38.142 1.00 54.38 347 LYS A C 1
ATOM 2776 O O . LYS A 1 347 ? -20.706 51.833 36.920 1.00 54.38 347 LYS A O 1
ATOM 2781 N N . GLU A 1 348 ? -20.140 52.987 38.759 1.00 54.72 348 GLU A N 1
ATOM 2782 C CA . GLU A 1 348 ? -19.915 54.256 38.055 1.00 54.72 348 GLU A CA 1
ATOM 2783 C C . GLU A 1 348 ? -18.608 54.255 37.234 1.00 54.72 348 GLU A C 1
ATOM 2785 O O . GLU A 1 348 ? -18.561 54.790 36.125 1.00 54.72 348 GLU A O 1
ATOM 2790 N N . LYS A 1 349 ? -17.572 53.530 37.688 1.00 54.91 349 LYS A N 1
ATOM 2791 C CA . LYS A 1 349 ? -16.310 53.344 36.940 1.00 54.91 349 LYS A CA 1
ATOM 2792 C C . LYS A 1 349 ? -16.416 52.415 35.726 1.00 54.91 349 LYS A C 1
ATOM 2794 O O . LYS A 1 349 ? -15.563 52.500 34.844 1.00 54.91 349 LYS A O 1
ATOM 2799 N N . GLN A 1 350 ? -17.423 51.542 35.650 1.00 51.12 350 GLN A N 1
ATOM 2800 C CA . GLN A 1 350 ? -17.585 50.629 34.509 1.00 51.12 350 GLN A CA 1
ATOM 2801 C C . GLN A 1 350 ? -18.411 51.208 33.350 1.00 51.12 350 GLN A C 1
ATOM 2803 O O . GLN A 1 350 ? -18.280 50.732 32.225 1.00 51.12 350 GLN A O 1
ATOM 2808 N N . ARG A 1 351 ? -19.186 52.284 33.560 1.00 49.34 351 ARG A N 1
ATOM 2809 C CA . ARG A 1 351 ? -19.922 52.953 32.466 1.00 49.34 351 ARG A CA 1
ATOM 2810 C C . ARG A 1 351 ? -19.050 53.817 31.545 1.00 49.34 351 ARG A C 1
ATOM 2812 O O . ARG A 1 351 ? -19.497 54.150 30.455 1.00 49.34 351 ARG A O 1
ATOM 2819 N N . SER A 1 352 ? -17.818 54.157 31.932 1.00 50.84 352 SER A N 1
ATOM 2820 C CA . SER A 1 352 ? -16.930 55.045 31.158 1.00 50.84 352 SER A CA 1
ATOM 2821 C C . SER A 1 352 ? -15.932 54.329 30.233 1.00 50.84 352 SER A C 1
ATOM 2823 O O . SER A 1 352 ? -15.092 54.982 29.619 1.00 50.84 352 SER A O 1
ATOM 2825 N N . LYS A 1 353 ? -16.011 52.997 30.097 1.00 50.31 353 LYS A N 1
ATOM 2826 C CA . LYS A 1 353 ? -15.108 52.193 29.248 1.00 50.31 353 LYS A CA 1
ATOM 2827 C C . LYS A 1 353 ? -15.861 51.327 28.231 1.00 50.31 353 LYS A C 1
ATOM 2829 O O . LYS A 1 353 ? -15.654 50.120 28.168 1.00 50.31 353 LYS A O 1
ATOM 2834 N N . ILE A 1 354 ? -16.708 51.945 27.413 1.00 47.09 354 ILE A N 1
ATOM 2835 C CA . ILE A 1 354 ? -17.181 51.333 26.162 1.00 47.09 354 ILE A CA 1
ATOM 2836 C C . ILE A 1 354 ? -16.497 52.082 25.009 1.00 47.09 354 ILE A C 1
ATOM 2838 O O . ILE A 1 354 ? -16.785 53.265 24.831 1.00 47.09 354 ILE A O 1
ATOM 2842 N N . PRO A 1 355 ? -15.570 51.460 24.259 1.00 48.66 355 PRO A N 1
ATOM 2843 C CA . PRO A 1 355 ? -15.048 52.038 23.026 1.00 48.66 355 PRO A CA 1
ATOM 2844 C C . PRO A 1 355 ? -16.085 51.961 21.897 1.00 48.66 355 PRO A C 1
ATOM 2846 O O . PRO A 1 355 ? -16.785 50.957 21.757 1.00 48.66 355 PRO A O 1
ATOM 2849 N N . GLU A 1 356 ? -16.135 53.035 21.110 1.00 51.22 356 GLU A N 1
ATOM 2850 C CA . GLU A 1 356 ? -16.905 53.223 19.876 1.00 51.22 356 GLU A CA 1
ATOM 2851 C C . GLU A 1 356 ? -16.710 52.115 18.826 1.00 51.22 356 GLU A C 1
ATOM 2853 O O . GLU A 1 356 ? -15.669 51.461 18.742 1.00 51.22 356 GLU A O 1
ATOM 2858 N N . GLU A 1 357 ? -17.757 51.963 18.011 1.00 51.91 357 GLU A N 1
ATOM 2859 C CA . GLU A 1 357 ? -17.926 51.059 16.874 1.00 51.91 357 GLU A CA 1
ATOM 2860 C C . GLU A 1 357 ? -16.697 50.942 15.955 1.00 51.91 357 GLU A C 1
ATOM 2862 O O . GLU A 1 357 ? -16.147 51.932 15.475 1.00 51.91 357 GLU A O 1
ATOM 2867 N N . VAL A 1 358 ? -16.338 49.702 15.603 1.00 52.66 358 VAL A N 1
ATOM 2868 C CA . VAL A 1 358 ? -15.477 49.411 14.450 1.00 52.66 358 VAL A CA 1
ATOM 2869 C C . VAL A 1 358 ? -16.341 48.806 13.344 1.00 52.66 358 VAL A C 1
ATOM 2871 O O . VAL A 1 358 ? -16.817 47.674 13.451 1.00 52.66 358 VAL A O 1
ATOM 2874 N N . GLU A 1 359 ? -16.540 49.581 12.277 1.00 50.81 359 GLU A N 1
ATOM 2875 C CA . GLU A 1 359 ? -17.193 49.167 11.033 1.00 50.81 359 GLU A CA 1
ATOM 2876 C C . GLU A 1 359 ? -16.462 47.986 10.370 1.00 50.81 359 GLU A C 1
ATOM 2878 O O . GLU A 1 359 ? -15.238 47.977 10.219 1.00 50.81 359 GLU A O 1
ATOM 2883 N N . THR A 1 360 ? -17.221 46.994 9.898 1.00 54.56 360 THR A N 1
ATOM 2884 C CA . THR A 1 360 ? -16.697 45.865 9.114 1.00 54.56 360 THR A CA 1
ATOM 2885 C C . THR A 1 360 ? -16.791 46.141 7.604 1.00 54.56 360 THR A C 1
ATOM 2887 O O . THR A 1 360 ? -17.850 46.542 7.112 1.00 54.56 360 THR A O 1
ATOM 2890 N N . PRO A 1 361 ? -15.728 45.900 6.807 1.00 51.91 361 PRO A N 1
ATOM 2891 C CA . PRO A 1 361 ? -15.801 46.060 5.355 1.00 51.91 361 PRO A CA 1
ATOM 2892 C C . PRO A 1 361 ? -16.521 44.908 4.637 1.00 51.91 361 PRO A C 1
ATOM 2894 O O . PRO A 1 361 ? -16.182 43.733 4.772 1.00 51.91 361 PRO A O 1
ATOM 2897 N N . ARG A 1 362 ? -17.477 45.310 3.792 1.00 44.69 362 ARG A N 1
ATOM 2898 C CA . ARG A 1 362 ? -18.300 44.523 2.857 1.00 44.69 362 ARG A CA 1
ATOM 2899 C C . ARG A 1 362 ? -17.532 43.561 1.939 1.00 44.69 362 ARG A C 1
ATOM 2901 O O . ARG A 1 362 ? -16.571 43.937 1.267 1.00 44.69 362 ARG A O 1
ATOM 2908 N N . GLU A 1 363 ? -18.129 42.379 1.774 1.00 44.94 363 GLU A N 1
ATOM 2909 C CA . GLU A 1 363 ? -17.911 41.422 0.686 1.00 44.94 363 GLU A CA 1
ATOM 2910 C C . GLU A 1 363 ? -17.924 42.075 -0.709 1.00 44.94 363 GLU A C 1
ATOM 2912 O O . GLU A 1 363 ? -18.841 42.815 -1.076 1.00 44.94 363 GLU A O 1
ATOM 2917 N N . LYS A 1 364 ? -16.964 41.689 -1.557 1.00 51.03 364 LYS A N 1
ATOM 2918 C CA . LYS A 1 364 ? -17.088 41.800 -3.016 1.00 51.03 364 LYS A CA 1
ATOM 2919 C C . LYS A 1 364 ? -16.835 40.443 -3.661 1.00 51.03 364 LYS A C 1
ATOM 2921 O O . LYS A 1 364 ? -15.701 40.071 -3.943 1.00 51.03 364 LYS A O 1
ATOM 2926 N N . ARG A 1 365 ? -17.924 39.736 -3.971 1.00 45.69 365 ARG A N 1
ATOM 2927 C CA . ARG A 1 365 ? -17.958 38.733 -5.041 1.00 45.69 365 ARG A CA 1
ATOM 2928 C C . ARG A 1 365 ? -17.948 39.456 -6.389 1.00 45.69 365 ARG A C 1
ATOM 2930 O O . ARG A 1 365 ? -18.800 40.308 -6.634 1.00 45.69 365 ARG A O 1
ATOM 2937 N N . LYS A 1 366 ? -17.044 39.076 -7.293 1.00 51.62 366 LYS A N 1
ATOM 2938 C CA . LYS A 1 366 ? -17.235 39.268 -8.736 1.00 51.62 366 LYS A CA 1
ATOM 2939 C C . LYS A 1 366 ? -16.868 37.996 -9.488 1.00 51.62 366 LYS A C 1
ATOM 2941 O O . LYS A 1 366 ? -15.736 37.533 -9.467 1.00 51.62 366 LYS A O 1
ATOM 2946 N N . SER A 1 367 ? -17.889 37.482 -10.158 1.00 57.41 367 SER A N 1
ATOM 2947 C CA . SER A 1 367 ? -17.869 36.577 -11.298 1.00 57.41 367 SER A CA 1
ATOM 2948 C C . SER A 1 367 ? -17.038 37.118 -12.463 1.00 57.41 367 SER A C 1
ATOM 2950 O O . SER A 1 367 ? -17.082 38.324 -12.712 1.00 57.41 367 SER A O 1
ATOM 2952 N N . THR A 1 368 ? -16.449 36.248 -13.287 1.00 52.44 368 THR A N 1
ATOM 2953 C CA . THR A 1 368 ? -16.582 36.361 -14.756 1.00 52.44 368 THR A CA 1
ATOM 2954 C C . THR A 1 368 ? -16.181 35.082 -15.494 1.00 52.44 368 THR A C 1
ATOM 2956 O O . THR A 1 368 ? -15.261 34.367 -15.113 1.00 52.44 368 THR A O 1
ATOM 2959 N N . LEU A 1 369 ? -16.955 34.820 -16.548 1.00 51.94 369 LEU A N 1
ATOM 2960 C CA . LEU A 1 369 ? -16.860 33.761 -17.546 1.00 51.94 369 LEU A CA 1
ATOM 2961 C C . LEU A 1 369 ? -15.730 33.976 -18.580 1.00 51.94 369 LEU A C 1
ATOM 2963 O O . LEU A 1 369 ? -15.403 35.113 -18.900 1.00 51.94 369 LEU A O 1
ATOM 2967 N N . ARG A 1 370 ? -15.371 32.853 -19.233 1.00 49.91 370 ARG A N 1
ATOM 2968 C CA . ARG A 1 370 ? -14.934 32.649 -20.642 1.00 49.91 370 ARG A CA 1
ATOM 2969 C C . ARG A 1 370 ? -13.592 33.235 -21.117 1.00 49.91 370 ARG A C 1
ATOM 2971 O O . ARG A 1 370 ? -13.481 34.434 -21.346 1.00 49.91 370 ARG A O 1
ATOM 2978 N N . ARG A 1 371 ? -12.713 32.338 -21.587 1.00 50.91 371 ARG A N 1
ATOM 2979 C CA . ARG A 1 371 ? -12.603 32.018 -23.024 1.00 50.91 371 ARG A CA 1
ATOM 2980 C C . ARG A 1 371 ? -12.144 30.582 -23.241 1.00 50.91 371 ARG A C 1
ATOM 2982 O O . ARG A 1 371 ? -11.335 30.118 -22.412 1.00 50.91 371 ARG A O 1
#

pLDDT: mean 82.75, std 16.76, range [36.25, 97.81]

Organism: Vibrio splendidus (NCBI:txid29497)